Protein AF-0000000067865023 (afdb_homodimer)

Secondary structure (DSSP, 8-state):
--HHHHHTT--TT--HHHHHHHHHHHHHHHHHHHHHHHHHHHHHHHHHHHH-HHHHHHHHHHHHHHEEE-GGGS-HHHHHHHHHHHH-HHHHHHHHHHHH-/--HHHHHTT--TT--HHHHHHHHHHHHHHHHHHHHHHHHHHHHHHHHHHHH-HHHHHHHHHHHHHHEEE-GGGS-HHHHHHHHHHHH-HHHHHHHHHHHH-

Nearest PDB structures (foldseek):
  5f5p-assembly1_B  TM=2.820E-01  e=3.449E+00  Homo sapiens
  7ekm-assembly1_B  TM=2.778E-01  e=9.316E+00  Homo sapiens
  5f5p-assembly1_B  TM=2.822E-01  e=3.271E+00  Homo sapiens

Organism: NCBI:txid29363

Foldseek 3Di:
DPVVCLLVVVCPPPDPVVNVVSVVLLVQLLVVLLVVVVVLVVVVLVVCVVPPVVVNVVVVCCCPVVNDDHSVVDHSNVSVVVSCVRPNPVVSVVSSVVSVD/DPVVCLLVVVCPPPDPVVNVVSVVLLVVLLVVLLVVVVVLVVVVLVVCVVPPVVVNVVVVCCCVVVNDDHSVVDHSNVSVVVSCVRPNPVVSVVSSVVSVD

Sequence (202 aa):
MDIMKILNNDLEGMSEEEKQYVNVFSEKLKDKIIDDLVEVEENRIINLIKENKEGYKDLIYAIYSEGIRGYKSMNIQLLINIYIDKCGDEKLITTINDIILMDIMKILNNDLEGMSEEEKQYVNVFSEKLKDKIIDDLVEVEENRIINLIKENKEGYKDLIYAIYSEGIRGYKSMNIQLLINIYIDKCGDEKLITTINDIIL

Structure (mmCIF, N/CA/C/O backbone):
data_AF-0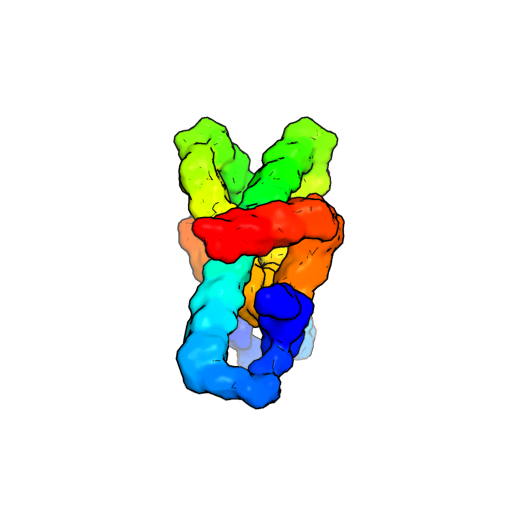000000067865023-model_v1
#
loop_
_entity.id
_entity.type
_entity.pdbx_description
1 polymer 'Uncharacterized protein'
#
loop_
_atom_site.group_PDB
_atom_site.id
_atom_site.type_symbol
_atom_site.label_atom_id
_atom_site.label_alt_id
_atom_site.label_comp_id
_atom_site.label_asym_id
_atom_site.label_entity_id
_atom_site.label_seq_id
_atom_site.pdbx_PDB_ins_code
_atom_site.Cartn_x
_atom_site.Cartn_y
_atom_site.Cartn_z
_atom_site.occupancy
_atom_site.B_iso_or_equiv
_atom_site.auth_seq_id
_atom_site.auth_comp_id
_atom_site.auth_asym_id
_atom_site.auth_atom_id
_atom_site.pdbx_PDB_model_num
ATOM 1 N N . MET A 1 1 ? -7.359 30.156 20.359 1 51.44 1 MET A N 1
ATOM 2 C CA . MET A 1 1 ? -8.281 29.109 19.922 1 51.44 1 MET A CA 1
ATOM 3 C C . MET A 1 1 ? -7.82 27.75 20.406 1 51.44 1 MET A C 1
ATOM 5 O O . MET A 1 1 ? -6.621 27.469 20.438 1 51.44 1 MET A O 1
ATOM 9 N N . ASP A 1 2 ? -8.578 27.047 21.188 1 59.81 2 ASP A N 1
ATOM 10 C CA . ASP A 1 2 ? -8.273 25.766 21.812 1 59.81 2 ASP A CA 1
ATOM 11 C C . ASP A 1 2 ? -8.102 24.656 20.781 1 59.81 2 ASP A C 1
ATOM 13 O O . ASP A 1 2 ? -9.078 24.203 20.188 1 59.81 2 ASP A O 1
ATOM 17 N N . ILE A 1 3 ? -6.93 24.484 20.359 1 63.75 3 ILE A N 1
ATOM 18 C CA . ILE A 1 3 ? -6.551 23.531 19.312 1 63.75 3 ILE A CA 1
ATOM 19 C C . ILE A 1 3 ? -7.227 22.188 19.578 1 63.75 3 ILE A C 1
ATOM 21 O O . ILE A 1 3 ? -7.645 21.5 18.641 1 63.75 3 ILE A O 1
ATOM 25 N N . MET A 1 4 ? -7.336 21.922 20.844 1 64.81 4 MET A N 1
ATOM 26 C CA . MET A 1 4 ? -7.953 20.656 21.203 1 64.81 4 MET A CA 1
ATOM 27 C C . MET A 1 4 ? -9.422 20.625 20.797 1 64.81 4 MET A C 1
ATOM 29 O O . MET A 1 4 ? -9.953 19.578 20.422 1 64.81 4 MET A O 1
ATOM 33 N N . LYS A 1 5 ? -10.008 21.75 20.969 1 67.56 5 LYS A N 1
ATOM 34 C CA . LYS A 1 5 ? -11.398 21.844 20.531 1 67.56 5 LYS A CA 1
ATOM 35 C C . LYS A 1 5 ? -11.523 21.578 19.031 1 67.56 5 LYS A C 1
ATOM 37 O O . LYS A 1 5 ? -12.469 20.938 18.594 1 67.56 5 LYS A O 1
ATOM 42 N N . ILE A 1 6 ? -10.531 22.094 18.359 1 65.44 6 ILE A N 1
ATOM 43 C CA . ILE A 1 6 ? -10.508 21.969 16.906 1 65.44 6 ILE A CA 1
ATOM 44 C C . ILE A 1 6 ? -10.281 20.516 16.531 1 65.44 6 ILE A C 1
ATOM 46 O O . ILE A 1 6 ? -11.008 19.953 15.703 1 65.44 6 ILE A O 1
ATOM 50 N N . LEU A 1 7 ? -9.461 19.984 17.25 1 69 7 LEU A N 1
ATOM 51 C CA . LEU A 1 7 ? -9.07 18.609 16.969 1 69 7 LEU A CA 1
ATOM 52 C C . LEU A 1 7 ? -10.211 17.641 17.297 1 69 7 LEU A C 1
ATOM 54 O O . LEU A 1 7 ? -10.367 16.609 16.641 1 69 7 LEU A O 1
ATOM 58 N N . ASN A 1 8 ? -10.984 18.109 18.266 1 70.25 8 ASN A N 1
ATOM 59 C CA . ASN A 1 8 ? -12.102 17.281 18.703 1 70.25 8 ASN A CA 1
ATOM 60 C C . ASN A 1 8 ? -13.375 17.609 17.938 1 70.25 8 ASN A C 1
ATOM 62 O O . ASN A 1 8 ? -14.438 17.047 18.219 1 70.25 8 ASN A O 1
ATOM 66 N N . ASN A 1 9 ? -13.195 18.406 17 1 68.31 9 ASN A N 1
ATOM 67 C CA . ASN A 1 9 ? -14.32 18.875 16.203 1 68.31 9 ASN A CA 1
ATOM 68 C C . ASN A 1 9 ? -15.461 19.375 17.094 1 68.31 9 ASN A C 1
ATOM 70 O O . ASN A 1 9 ? -16.641 19.125 16.797 1 68.31 9 ASN A O 1
ATOM 74 N N . ASP A 1 10 ? -15.203 19.828 18.266 1 74.56 10 ASP A N 1
ATOM 75 C CA . ASP A 1 10 ? -16.219 20.438 19.141 1 74.56 10 ASP A CA 1
ATOM 76 C C . ASP A 1 10 ? -16.578 21.828 18.656 1 74.56 10 ASP A C 1
ATOM 78 O O . ASP A 1 10 ? -15.945 22.812 19.047 1 74.56 10 ASP A O 1
ATOM 82 N N . LEU A 1 11 ? -17.703 21.953 17.828 1 75.5 11 LEU A N 1
ATOM 83 C CA . LEU A 1 11 ? -18.078 23.203 17.172 1 75.5 11 LEU A CA 1
ATOM 84 C C . LEU A 1 11 ? -19.234 23.875 17.891 1 75.5 11 LEU A C 1
ATOM 86 O O . LEU A 1 11 ? -19.719 24.922 17.453 1 75.5 11 LEU A O 1
ATOM 90 N N . GLU A 1 12 ? -19.562 23.25 18.984 1 77.62 12 GLU A N 1
ATOM 91 C CA . GLU A 1 12 ? -20.703 23.812 19.688 1 77.62 12 GLU A CA 1
ATOM 92 C C . GLU A 1 12 ? -20.453 25.266 20.094 1 77.62 12 GLU A C 1
ATOM 94 O O . GLU A 1 12 ? -19.406 25.594 20.641 1 7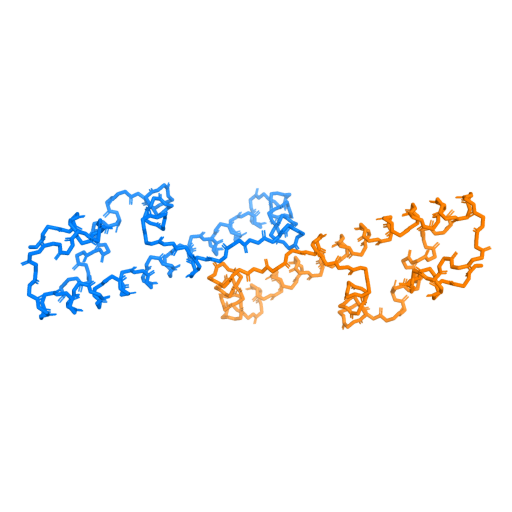7.62 12 GLU A O 1
ATOM 99 N N . GLY A 1 13 ? -21.438 26.125 19.719 1 80.81 13 GLY A N 1
ATOM 100 C CA . GLY A 1 13 ? -21.406 27.531 20.125 1 80.81 13 GLY A CA 1
ATOM 101 C C . GLY A 1 13 ? -20.578 28.391 19.188 1 80.81 13 GLY A C 1
ATOM 102 O O . GLY A 1 13 ? -20.5 29.609 19.359 1 80.81 13 GLY A O 1
ATOM 103 N N . MET A 1 14 ? -20.094 27.906 18.203 1 80 14 MET A N 1
ATOM 104 C CA . MET A 1 14 ? -19.25 28.672 17.281 1 80 14 MET A CA 1
ATOM 105 C C . MET A 1 14 ? -20.078 29.344 16.203 1 80 14 MET A C 1
ATOM 107 O O . MET A 1 14 ? -21.109 28.812 15.789 1 80 14 MET A O 1
ATOM 111 N N . SER A 1 15 ? -19.609 30.531 15.922 1 87.12 15 SER A N 1
ATOM 112 C CA . SER A 1 15 ? -20.25 31.219 14.812 1 87.12 15 SER A CA 1
ATOM 113 C C . SER A 1 15 ? -19.984 30.516 13.492 1 87.12 15 SER A C 1
ATOM 115 O O . SER A 1 15 ? -19.109 29.641 13.414 1 87.12 15 SER A O 1
ATOM 117 N N . GLU A 1 16 ? -20.797 30.844 12.422 1 85.44 16 GLU A N 1
ATOM 118 C CA . GLU A 1 16 ? -20.578 30.281 11.094 1 85.44 16 GLU A CA 1
ATOM 119 C C . GLU A 1 16 ? -19.172 30.578 10.594 1 85.44 16 GLU A C 1
ATOM 121 O O . GLU A 1 16 ? -18.531 29.734 9.961 1 85.44 16 GLU A O 1
ATOM 126 N N . GLU A 1 17 ? -18.75 31.766 10.875 1 85.69 17 GLU A N 1
ATOM 127 C CA . GLU A 1 17 ? -17.406 32.188 10.477 1 85.69 17 GLU A CA 1
ATOM 128 C C . GLU A 1 17 ? -16.344 31.344 11.188 1 85.69 17 GLU A C 1
ATOM 130 O O . GLU A 1 17 ? -15.367 30.922 10.562 1 85.69 17 GLU A O 1
ATOM 135 N N . GLU A 1 18 ? -16.484 31.047 12.438 1 81.31 18 GLU A N 1
ATOM 136 C CA .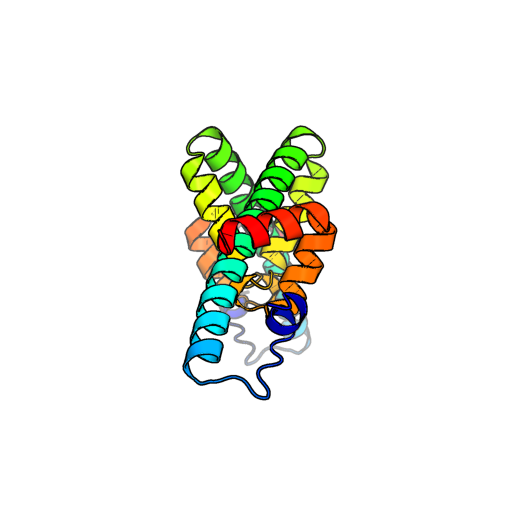 GLU A 1 18 ? -15.555 30.234 13.211 1 81.31 18 GLU A CA 1
ATOM 137 C C . GLU A 1 18 ? -15.539 28.797 12.711 1 81.31 18 GLU A C 1
ATOM 139 O O . GLU A 1 18 ? -14.469 28.188 12.594 1 81.31 18 GLU A O 1
ATOM 144 N N . LYS A 1 19 ? -16.688 28.312 12.375 1 82.81 19 LYS A N 1
ATOM 145 C CA . LYS A 1 19 ? -16.797 26.953 11.852 1 82.81 19 LYS A CA 1
ATOM 146 C C . LYS A 1 19 ? -16.047 26.797 10.531 1 82.81 19 LYS A C 1
ATOM 148 O O . LYS A 1 19 ? -15.383 25.781 10.305 1 82.81 19 LYS A O 1
ATOM 153 N N . GLN A 1 20 ? -16.156 27.734 9.703 1 84.69 20 GLN A N 1
ATOM 154 C CA . GLN A 1 20 ? -15.453 27.719 8.422 1 84.69 20 GLN A CA 1
ATOM 155 C C . GLN A 1 20 ? -13.938 27.734 8.633 1 84.69 20 GLN A C 1
ATOM 157 O O . GLN A 1 20 ? -13.203 27.031 7.938 1 84.69 20 GLN A O 1
ATOM 162 N N . TYR A 1 21 ? -13.531 28.547 9.578 1 83.44 21 TYR A N 1
ATOM 163 C CA . TYR A 1 21 ? -12.109 28.625 9.891 1 83.44 21 TYR A CA 1
ATOM 164 C C . TYR A 1 21 ? -11.602 27.266 10.398 1 83.44 21 TYR A C 1
ATOM 166 O O . TYR A 1 21 ? -10.531 26.812 9.977 1 83.44 21 TYR A O 1
ATOM 174 N N . VAL A 1 22 ? -12.312 26.641 11.227 1 80.5 22 VAL A N 1
ATOM 175 C CA . VAL A 1 22 ? -11.938 25.359 11.797 1 80.5 22 VAL A CA 1
ATOM 176 C C . VAL A 1 22 ? -11.867 24.297 10.688 1 80.5 22 VAL A C 1
ATOM 178 O O . VAL A 1 22 ? -10.953 23.469 10.672 1 80.5 22 VAL A O 1
ATOM 181 N N . ASN A 1 23 ? -12.789 24.375 9.773 1 82.94 23 ASN A N 1
ATOM 182 C CA . ASN A 1 23 ? -12.805 23.422 8.672 1 82.94 23 ASN A CA 1
ATOM 183 C C . ASN A 1 23 ? -11.578 23.578 7.781 1 82.94 23 ASN A C 1
ATOM 185 O O . ASN A 1 23 ? -10.953 22.594 7.402 1 82.94 23 ASN A O 1
ATOM 189 N N . VAL A 1 24 ? -11.273 24.766 7.488 1 85.31 24 VAL A N 1
ATOM 190 C CA . VAL A 1 24 ? -10.117 25.047 6.637 1 85.31 24 VAL A CA 1
ATOM 191 C C . VAL A 1 24 ? -8.836 24.609 7.344 1 85.31 24 VAL A C 1
ATOM 193 O O . VAL A 1 24 ? -7.961 23.984 6.738 1 85.31 24 VAL A O 1
ATOM 196 N N . PHE A 1 25 ? -8.805 25 8.57 1 85.44 25 PHE A N 1
ATOM 197 C CA . PHE A 1 25 ? -7.645 24.625 9.359 1 85.44 25 PHE A CA 1
ATOM 198 C C . PHE A 1 25 ? -7.504 23.109 9.414 1 85.44 25 PHE A C 1
ATOM 200 O O . PHE A 1 25 ? -6.406 22.578 9.227 1 85.44 25 PHE A O 1
ATOM 207 N N . SER A 1 26 ? -8.555 22.438 9.672 1 84.44 26 SER A N 1
ATOM 208 C CA . SER A 1 26 ? -8.547 20.969 9.789 1 84.44 26 SER A CA 1
ATOM 209 C C . SER A 1 26 ? -8.086 20.328 8.484 1 84.44 26 SER A C 1
ATOM 211 O O . SER A 1 26 ? -7.324 19.359 8.508 1 84.44 26 SER A O 1
ATOM 213 N N . GLU A 1 27 ? -8.57 20.828 7.418 1 88.62 27 GLU A N 1
ATOM 214 C CA . GLU A 1 27 ? -8.18 20.297 6.117 1 88.62 27 GLU A CA 1
ATOM 215 C C . GLU A 1 27 ? -6.691 20.5 5.859 1 88.62 27 GLU A C 1
ATOM 217 O O . GLU A 1 27 ? -6.012 19.594 5.383 1 88.62 27 GLU A O 1
ATOM 222 N N . LYS A 1 28 ? -6.188 21.641 6.199 1 92.12 28 LYS A N 1
ATOM 223 C CA . LYS A 1 28 ? -4.766 21.922 6.035 1 92.12 28 LYS A CA 1
ATOM 224 C C . LYS A 1 28 ? -3.918 21.031 6.941 1 92.12 28 LYS A C 1
ATOM 226 O O . LYS A 1 28 ? -2.863 20.547 6.531 1 92.12 28 LYS A O 1
ATOM 231 N N . LEU A 1 29 ? -4.359 20.953 8.117 1 92 29 LEU A N 1
ATOM 232 C CA . LEU A 1 29 ? -3.637 20.109 9.07 1 92 29 LEU A CA 1
ATOM 233 C C . LEU A 1 29 ? -3.602 18.656 8.602 1 92 29 LEU A C 1
ATOM 235 O O . LEU A 1 29 ? -2.551 18.016 8.641 1 92 29 LEU A O 1
ATOM 239 N N . LYS A 1 30 ? -4.738 18.203 8.188 1 93.19 30 LYS A N 1
ATOM 240 C CA . LYS A 1 30 ? -4.82 16.828 7.684 1 93.19 30 LYS A CA 1
ATOM 241 C C . LYS A 1 30 ? -3.844 16.609 6.535 1 93.19 30 LYS A C 1
ATOM 243 O O . LYS A 1 30 ? -3.096 15.633 6.527 1 93.19 30 LYS A O 1
ATOM 248 N N . ASP A 1 31 ? -3.807 17.5 5.617 1 95.44 31 ASP A N 1
ATOM 249 C CA . ASP A 1 31 ? -2.918 17.406 4.465 1 95.44 31 ASP A CA 1
ATOM 250 C C . ASP A 1 31 ? -1.455 17.375 4.902 1 95.44 31 ASP A C 1
ATOM 252 O O . ASP A 1 31 ? -0.664 16.578 4.395 1 95.44 31 ASP A O 1
ATOM 256 N N . LYS A 1 32 ? -1.155 18.219 5.789 1 96 32 LYS A N 1
ATOM 257 C CA . LYS A 1 32 ? 0.22 18.281 6.273 1 96 32 LYS A CA 1
ATOM 258 C C . LYS A 1 32 ? 0.605 17.016 7.02 1 96 32 LYS A C 1
ATOM 260 O O . LYS A 1 32 ? 1.733 16.531 6.891 1 96 32 LYS A O 1
ATOM 265 N N . ILE A 1 33 ? -0.261 16.578 7.828 1 95.69 33 ILE A N 1
ATOM 266 C CA . ILE A 1 33 ? -0.029 15.336 8.57 1 95.69 33 ILE A CA 1
ATOM 267 C C . ILE A 1 33 ? 0.211 14.195 7.59 1 95.69 33 ILE A C 1
ATOM 269 O O . ILE A 1 33 ? 1.155 13.414 7.754 1 95.69 33 ILE A O 1
ATOM 273 N N . ILE A 1 34 ? -0.602 14.078 6.613 1 97.75 34 ILE A N 1
ATOM 274 C CA . ILE A 1 34 ? -0.477 13.016 5.629 1 97.75 34 ILE A CA 1
ATOM 275 C C . ILE A 1 34 ? 0.87 13.117 4.918 1 97.75 34 ILE A C 1
ATOM 277 O O . ILE A 1 34 ? 1.581 12.125 4.766 1 97.75 34 ILE A O 1
ATOM 281 N N . ASP A 1 35 ? 1.229 14.32 4.516 1 97.62 35 ASP A N 1
ATOM 282 C CA . ASP A 1 35 ? 2.514 14.531 3.855 1 97.62 35 ASP A CA 1
ATOM 283 C C . ASP A 1 35 ? 3.668 14.055 4.734 1 97.62 35 ASP A C 1
ATOM 285 O O . ASP A 1 35 ? 4.566 13.352 4.266 1 97.62 35 ASP A O 1
ATOM 289 N N . ASP A 1 36 ? 3.619 14.438 5.941 1 97.44 36 ASP A N 1
ATOM 290 C CA . ASP A 1 36 ? 4.68 14.07 6.871 1 97.44 36 ASP A CA 1
ATOM 291 C C . ASP A 1 36 ? 4.715 12.562 7.102 1 97.44 36 ASP A C 1
ATOM 293 O O . ASP A 1 36 ? 5.789 11.961 7.156 1 97.44 36 ASP A O 1
ATOM 297 N N . LEU A 1 37 ? 3.527 12.023 7.285 1 98.19 37 LEU A N 1
ATOM 298 C CA . LEU A 1 37 ? 3.455 10.586 7.516 1 98.19 37 LEU A CA 1
ATOM 299 C C . LEU A 1 37 ? 3.98 9.812 6.309 1 98.19 37 LEU A C 1
ATOM 301 O O . LEU A 1 37 ? 4.676 8.805 6.465 1 98.19 37 LEU A O 1
ATOM 305 N N . VAL A 1 38 ? 3.664 10.234 5.125 1 98.44 38 VAL A N 1
ATOM 306 C CA . VAL A 1 38 ? 4.152 9.578 3.914 1 98.44 38 VAL A CA 1
ATOM 307 C C . VAL A 1 38 ? 5.676 9.672 3.855 1 98.44 38 VAL A C 1
ATOM 309 O O . VAL A 1 38 ? 6.348 8.719 3.473 1 98.44 38 VAL A O 1
ATOM 312 N N . GLU A 1 39 ? 6.176 10.797 4.25 1 97.75 39 GLU A N 1
ATOM 313 C CA . GLU A 1 39 ? 7.629 10.953 4.285 1 97.75 39 GLU A CA 1
ATOM 314 C C . GLU A 1 39 ? 8.266 9.961 5.25 1 97.75 39 GLU A C 1
ATOM 316 O O . GLU A 1 39 ? 9.344 9.422 4.973 1 97.75 39 GLU A O 1
ATOM 321 N N . VAL A 1 40 ? 7.637 9.766 6.367 1 97.75 40 VAL A N 1
ATOM 322 C CA . VAL A 1 40 ? 8.117 8.781 7.332 1 97.75 40 VAL A CA 1
ATOM 323 C C . VAL A 1 40 ? 8.172 7.402 6.676 1 97.75 40 VAL A C 1
ATOM 325 O O . VAL A 1 40 ? 9.156 6.676 6.828 1 97.75 40 VAL A O 1
ATOM 328 N N . GLU A 1 41 ? 7.102 7.043 5.98 1 98.06 41 GLU A N 1
ATOM 329 C CA . GLU A 1 41 ? 7.039 5.738 5.328 1 98.06 41 GLU A CA 1
ATOM 330 C C . GLU A 1 41 ? 8.078 5.625 4.219 1 98.06 41 GLU A C 1
ATOM 332 O O . GLU A 1 41 ? 8.695 4.566 4.039 1 98.06 41 GLU A O 1
ATOM 337 N N . GLU A 1 42 ? 8.25 6.707 3.43 1 98.06 42 GLU A N 1
ATOM 338 C CA . GLU A 1 42 ? 9.289 6.738 2.41 1 98.06 42 GLU A CA 1
ATOM 339 C C . GLU A 1 42 ? 10.656 6.414 3.01 1 98.06 42 GLU A C 1
ATOM 341 O O . GLU A 1 42 ? 11.383 5.57 2.484 1 98.06 42 GLU A O 1
ATOM 346 N N . ASN A 1 43 ? 10.984 7.055 4.078 1 97.62 43 ASN A N 1
ATOM 347 C CA . ASN A 1 43 ? 12.273 6.867 4.73 1 97.62 43 ASN A CA 1
ATOM 348 C C . ASN A 1 43 ? 12.398 5.469 5.332 1 97.62 43 ASN A C 1
ATOM 350 O O . ASN A 1 43 ? 13.477 4.871 5.309 1 97.62 43 ASN A O 1
ATOM 354 N N . ARG A 1 44 ? 11.289 5.012 5.891 1 97.81 44 ARG A N 1
ATOM 355 C CA . ARG A 1 44 ? 11.281 3.662 6.449 1 97.81 44 ARG A CA 1
ATOM 356 C C . ARG A 1 44 ? 11.656 2.629 5.391 1 97.81 44 ARG A C 1
ATOM 358 O O . ARG A 1 44 ? 12.469 1.74 5.641 1 97.81 44 ARG A O 1
ATOM 365 N N . ILE A 1 45 ? 11.133 2.754 4.215 1 98.38 45 ILE A N 1
ATOM 366 C CA . ILE A 1 45 ? 11.383 1.82 3.121 1 98.38 45 ILE A CA 1
ATOM 367 C C . ILE A 1 45 ? 12.852 1.888 2.711 1 98.38 45 ILE A C 1
ATOM 369 O O . ILE A 1 45 ? 13.516 0.856 2.592 1 98.38 45 ILE A O 1
ATOM 373 N N . ILE A 1 46 ? 13.367 3.072 2.574 1 98.06 46 ILE A N 1
ATOM 374 C CA . ILE A 1 46 ? 14.766 3.262 2.189 1 98.06 46 ILE A CA 1
ATOM 375 C C . ILE A 1 46 ? 15.68 2.645 3.244 1 98.06 46 ILE A C 1
ATOM 377 O O . ILE A 1 46 ? 16.641 1.941 2.91 1 98.06 46 ILE A O 1
ATOM 381 N N . ASN A 1 47 ? 15.352 2.898 4.473 1 97.88 47 ASN A N 1
ATOM 382 C CA . ASN A 1 47 ? 16.172 2.367 5.559 1 97.88 47 ASN A CA 1
ATOM 383 C C . ASN A 1 47 ? 16.125 0.841 5.594 1 97.88 47 ASN A C 1
ATOM 385 O O . ASN A 1 47 ? 17.156 0.199 5.859 1 97.88 47 ASN A O 1
ATOM 389 N N . LEU A 1 48 ? 14.984 0.269 5.355 1 97.56 48 LEU A N 1
ATOM 390 C CA . LEU A 1 48 ? 14.867 -1.185 5.332 1 97.56 48 LEU A CA 1
ATOM 391 C C . LEU A 1 48 ? 15.695 -1.78 4.203 1 97.56 48 LEU A C 1
ATOM 393 O O . LEU A 1 48 ? 16.391 -2.787 4.395 1 97.56 48 LEU A O 1
ATOM 397 N N . ILE A 1 49 ? 15.641 -1.155 3.035 1 97.56 49 ILE A N 1
ATOM 398 C CA . ILE A 1 49 ? 16.406 -1.634 1.893 1 97.56 49 ILE A CA 1
ATOM 399 C C . ILE A 1 49 ? 17.891 -1.656 2.242 1 97.56 49 ILE A C 1
ATOM 401 O O . ILE A 1 49 ? 18.609 -2.59 1.873 1 97.56 49 ILE A O 1
ATOM 405 N N . LYS A 1 50 ? 18.344 -0.676 2.986 1 96.69 50 LYS A N 1
ATOM 406 C CA . LYS A 1 50 ? 19.75 -0.514 3.318 1 96.69 50 LYS A CA 1
ATOM 407 C C . LYS A 1 50 ? 20.156 -1.449 4.453 1 96.69 50 LYS A C 1
ATOM 409 O O . LYS A 1 50 ? 21.25 -2.025 4.426 1 96.69 50 LYS A O 1
ATOM 414 N N . GLU A 1 51 ? 19.312 -1.68 5.41 1 97.38 51 GLU A N 1
ATOM 415 C CA . GLU A 1 51 ? 19.766 -2.248 6.68 1 97.38 51 GLU A CA 1
ATOM 416 C C . GLU A 1 51 ? 19.078 -3.586 6.957 1 97.38 51 GLU A C 1
ATOM 418 O O . GLU A 1 51 ? 19.547 -4.363 7.793 1 97.38 51 GLU A O 1
ATOM 423 N N . ASN A 1 52 ? 18.031 -3.859 6.375 1 96.94 52 ASN A N 1
ATOM 424 C CA . ASN A 1 52 ? 17.234 -5.051 6.633 1 96.94 52 ASN A CA 1
ATOM 425 C C . ASN A 1 52 ? 16.391 -5.438 5.414 1 96.94 52 ASN A C 1
ATOM 427 O O . ASN A 1 52 ? 15.164 -5.367 5.445 1 96.94 52 ASN A O 1
ATOM 431 N N . LYS A 1 53 ? 17 -6.031 4.477 1 95.5 53 LYS A N 1
ATOM 432 C CA . LYS A 1 53 ? 16.391 -6.371 3.197 1 95.5 53 LYS A CA 1
ATOM 433 C C . LYS A 1 53 ? 15.195 -7.301 3.389 1 95.5 53 LYS A C 1
ATOM 435 O O . LYS A 1 53 ? 14.203 -7.203 2.666 1 95.5 53 LYS A O 1
ATOM 440 N N . GLU A 1 54 ? 15.344 -8.203 4.293 1 97.12 54 GLU A N 1
ATOM 441 C CA . GLU A 1 54 ? 14.234 -9.102 4.578 1 97.12 54 GLU A CA 1
ATOM 442 C C . GLU A 1 54 ? 13.023 -8.336 5.105 1 97.12 54 GLU A C 1
ATOM 444 O O . GLU A 1 54 ? 11.891 -8.609 4.715 1 97.12 54 GLU A O 1
ATOM 449 N N . GLY A 1 55 ? 13.289 -7.398 5.969 1 97.94 55 GLY A N 1
ATOM 450 C CA . GLY A 1 55 ? 12.227 -6.539 6.465 1 97.94 55 GLY A CA 1
ATOM 451 C C . GLY A 1 55 ? 11.562 -5.727 5.371 1 97.94 55 GLY A C 1
ATOM 452 O O . GLY A 1 55 ? 10.344 -5.504 5.402 1 97.94 55 GLY A O 1
ATOM 453 N N . TYR A 1 56 ? 12.43 -5.328 4.438 1 98.5 56 TYR A N 1
ATOM 454 C CA . TYR A 1 56 ? 11.898 -4.629 3.271 1 98.5 56 TYR A CA 1
ATOM 455 C C . TYR A 1 56 ? 10.938 -5.52 2.494 1 98.5 56 TYR A C 1
ATOM 457 O O . TYR A 1 56 ? 9.812 -5.113 2.193 1 98.5 56 TYR A O 1
ATOM 465 N N . LYS A 1 57 ? 11.289 -6.688 2.234 1 98.12 57 LYS A N 1
ATOM 466 C CA . LYS A 1 57 ? 10.461 -7.617 1.477 1 98.12 57 LYS A CA 1
ATOM 467 C C . LYS A 1 57 ? 9.156 -7.906 2.209 1 98.12 57 LYS A C 1
ATOM 469 O O . LYS A 1 57 ? 8.086 -7.922 1.598 1 98.12 57 LYS A O 1
ATOM 474 N N . ASP A 1 58 ? 9.281 -8.133 3.502 1 98.25 58 ASP A N 1
ATOM 475 C CA . ASP A 1 58 ? 8.102 -8.391 4.316 1 98.25 58 ASP A CA 1
ATOM 476 C C . ASP A 1 58 ? 7.129 -7.215 4.266 1 98.25 58 ASP A C 1
ATOM 478 O O . ASP A 1 58 ? 5.914 -7.41 4.176 1 98.25 58 ASP A O 1
ATOM 482 N N . LEU A 1 59 ? 7.625 -6.039 4.367 1 98.5 59 LEU A N 1
ATOM 483 C CA . LEU A 1 59 ? 6.797 -4.84 4.344 1 98.5 59 LEU A CA 1
ATOM 484 C C . LEU A 1 59 ? 6.062 -4.707 3.014 1 98.5 59 LEU A C 1
ATOM 486 O O . LEU A 1 59 ? 4.848 -4.484 2.988 1 98.5 59 LEU A O 1
ATOM 490 N N . ILE A 1 60 ? 6.77 -4.887 1.902 1 98.62 60 ILE A N 1
ATOM 491 C CA . ILE A 1 60 ? 6.18 -4.734 0.578 1 98.62 60 ILE A CA 1
ATOM 492 C C . ILE A 1 60 ? 5.156 -5.84 0.339 1 98.62 60 ILE A C 1
ATOM 494 O O . ILE A 1 60 ? 4.094 -5.602 -0.244 1 98.62 60 ILE A O 1
ATOM 498 N N . TYR A 1 61 ? 5.488 -6.996 0.818 1 98.56 61 TYR A N 1
ATOM 499 C CA . TYR A 1 61 ? 4.516 -8.078 0.72 1 98.56 61 TYR A CA 1
ATOM 500 C C . TYR A 1 61 ? 3.221 -7.719 1.441 1 98.56 61 TYR A C 1
ATOM 502 O O . TYR A 1 61 ? 2.131 -7.863 0.884 1 98.56 61 TYR A O 1
ATOM 510 N N . ALA A 1 62 ? 3.359 -7.25 2.641 1 98.31 62 ALA A N 1
ATOM 511 C CA . ALA A 1 62 ? 2.174 -6.891 3.414 1 98.31 62 ALA A CA 1
ATOM 512 C C . ALA A 1 62 ? 1.366 -5.805 2.707 1 98.31 62 ALA A C 1
ATOM 514 O O . ALA A 1 62 ? 0.143 -5.906 2.592 1 98.31 62 ALA A O 1
ATOM 515 N N . ILE A 1 63 ? 2.023 -4.805 2.254 1 98.56 63 ILE A N 1
ATOM 516 C CA . ILE A 1 63 ? 1.382 -3.67 1.603 1 98.56 63 ILE A CA 1
ATOM 517 C C . ILE A 1 63 ? 0.582 -4.152 0.394 1 98.56 63 ILE A C 1
ATOM 519 O O . ILE A 1 63 ? -0.607 -3.85 0.269 1 98.56 63 ILE A O 1
ATOM 523 N N . TYR A 1 64 ? 1.139 -4.93 -0.45 1 98.56 64 TYR A N 1
ATOM 524 C CA . TYR A 1 64 ? 0.514 -5.242 -1.73 1 98.56 64 TYR A CA 1
ATOM 525 C C . TYR A 1 64 ? -0.377 -6.473 -1.616 1 98.56 64 TYR A C 1
ATOM 527 O O . TYR A 1 64 ? -1.366 -6.602 -2.342 1 98.56 64 TYR A O 1
ATOM 535 N N . SER A 1 65 ? -0.041 -7.395 -0.739 1 98.38 65 SER A N 1
ATOM 536 C CA . SER A 1 65 ? -0.882 -8.578 -0.603 1 98.38 65 SER A CA 1
ATOM 537 C C . SER A 1 65 ? -2.148 -8.266 0.189 1 98.38 65 SER A C 1
ATOM 539 O O . SER A 1 65 ? -3.25 -8.633 -0.225 1 98.38 65 SER A O 1
ATOM 541 N N . GLU A 1 66 ? -2.061 -7.578 1.3 1 97.62 66 GLU A N 1
ATOM 542 C CA . GLU A 1 66 ? -3.188 -7.293 2.184 1 97.62 66 GLU A CA 1
ATOM 543 C C . GLU A 1 66 ? -3.844 -5.965 1.829 1 97.62 66 GLU A C 1
ATOM 545 O O . GLU A 1 66 ? -5.039 -5.77 2.076 1 97.62 66 GLU A O 1
ATOM 550 N N . GLY A 1 67 ? -3.117 -5.129 1.286 1 97.88 67 GLY A N 1
ATOM 551 C CA . GLY A 1 67 ? -3.592 -3.77 1.073 1 97.88 67 GLY A CA 1
ATOM 552 C C . GLY A 1 67 ? -3.381 -2.867 2.275 1 97.88 67 GLY A C 1
ATOM 553 O O . GLY A 1 67 ? -2.945 -3.326 3.334 1 97.88 67 GLY A O 1
ATOM 554 N N . ILE A 1 68 ? -3.562 -1.648 2.107 1 97.25 68 ILE A N 1
ATOM 555 C CA . ILE A 1 68 ? -3.508 -0.69 3.205 1 97.25 68 ILE A CA 1
ATOM 556 C C . ILE A 1 68 ? -4.629 0.334 3.051 1 97.25 68 ILE A C 1
ATOM 558 O O . ILE A 1 68 ? -5.023 0.668 1.932 1 97.25 68 ILE A O 1
ATOM 562 N N . ARG A 1 69 ? -5.102 0.647 4.184 1 97.19 69 ARG A N 1
ATOM 563 C CA . ARG A 1 69 ? -6.035 1.771 4.219 1 97.19 69 ARG A CA 1
ATOM 564 C C . ARG A 1 69 ? -5.297 3.098 4.066 1 97.19 69 ARG A C 1
ATOM 566 O O . ARG A 1 69 ? -4.379 3.396 4.832 1 97.19 69 ARG A O 1
ATOM 573 N N . GLY A 1 70 ? -5.672 3.91 3.066 1 98.38 70 GLY A N 1
ATOM 574 C CA . GLY A 1 70 ? -5.027 5.188 2.816 1 98.38 70 GLY A CA 1
ATOM 575 C C . GLY A 1 70 ? -5.273 6.207 3.916 1 98.38 70 GLY A C 1
ATOM 576 O O . GLY A 1 70 ? -6.363 6.262 4.484 1 98.38 70 GLY A O 1
ATOM 577 N N . TYR A 1 71 ? -4.383 7.043 4.102 1 98.19 71 TYR A N 1
ATOM 578 C CA . TYR A 1 71 ? -4.484 8.07 5.133 1 98.19 71 TYR A CA 1
ATOM 579 C C . TYR A 1 71 ? -5.641 9.016 4.844 1 98.19 71 TYR A C 1
ATOM 581 O O . TYR A 1 71 ? -6.281 9.523 5.77 1 98.19 71 TYR A O 1
ATOM 589 N N . LYS A 1 72 ? -5.973 9.219 3.627 1 97.56 72 LYS A N 1
ATOM 590 C CA . LYS A 1 72 ? -7.02 10.156 3.238 1 97.56 72 LYS A CA 1
ATOM 591 C C . LYS A 1 72 ? -8.391 9.672 3.697 1 97.56 72 LYS A C 1
ATOM 593 O O . LYS A 1 72 ? -9.312 10.469 3.859 1 97.56 72 LYS A O 1
ATOM 598 N N . SER A 1 73 ? -8.531 8.359 3.863 1 96.94 73 SER A N 1
ATOM 599 C CA . SER A 1 73 ? -9.812 7.797 4.281 1 96.94 73 SER A CA 1
ATOM 600 C C . SER A 1 73 ? -9.961 7.832 5.797 1 96.94 73 SER A C 1
ATOM 602 O O . SER A 1 73 ? -11.023 7.516 6.328 1 96.94 73 SER A O 1
ATOM 604 N N . MET A 1 74 ? -9 8.234 6.547 1 93.81 74 MET A N 1
ATOM 605 C CA . MET A 1 74 ? -9 8.227 8.008 1 93.81 74 MET A CA 1
ATOM 606 C C . MET A 1 74 ? -9.445 9.578 8.562 1 93.81 74 MET A C 1
ATOM 608 O O . MET A 1 74 ? -9.203 10.617 7.941 1 93.81 74 MET A O 1
ATOM 612 N N . ASN A 1 75 ? -10.086 9.516 9.609 1 89.75 75 ASN A N 1
ATOM 613 C CA . ASN A 1 75 ? -10.438 10.781 10.234 1 89.75 75 ASN A CA 1
ATOM 614 C C . ASN A 1 75 ? -9.227 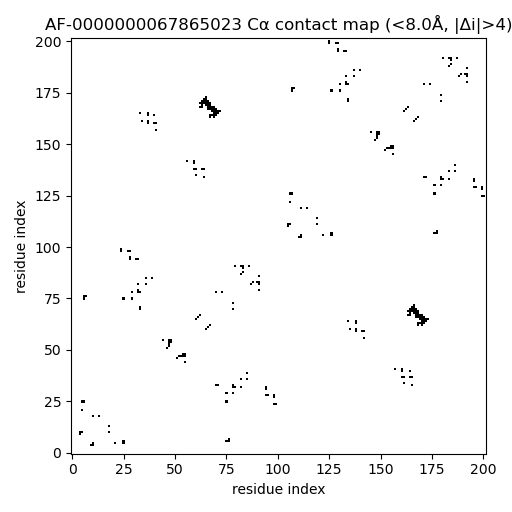11.43 10.914 1 89.75 75 ASN A C 1
ATOM 616 O O . ASN A 1 75 ? -8.227 10.758 11.172 1 89.75 75 ASN A O 1
ATOM 620 N N . ILE A 1 76 ? -9.344 12.641 11.203 1 88.19 76 ILE A N 1
ATOM 621 C CA . ILE A 1 76 ? -8.211 13.445 11.648 1 88.19 76 ILE A CA 1
ATOM 622 C C . ILE A 1 76 ? -7.727 12.945 13.008 1 88.19 76 ILE A C 1
ATOM 624 O O . ILE A 1 76 ? -6.527 12.977 13.297 1 88.19 76 ILE A O 1
ATOM 628 N N . GLN A 1 77 ? -8.602 12.523 13.883 1 86.62 77 GLN A N 1
ATOM 629 C CA . GLN A 1 77 ? -8.195 12.031 15.195 1 86.62 77 GLN A CA 1
ATOM 630 C C . GLN A 1 77 ? -7.277 10.82 15.078 1 86.62 77 GLN A C 1
ATOM 632 O O . GLN A 1 77 ? -6.262 10.727 15.766 1 86.62 77 GLN A O 1
ATOM 637 N N . LEU A 1 78 ? -7.719 9.938 14.289 1 92.56 78 LEU A N 1
ATOM 638 C CA . LEU A 1 78 ? -6.898 8.758 14.039 1 92.56 78 LEU A CA 1
ATOM 639 C C . LEU A 1 78 ? -5.547 9.148 13.453 1 92.56 78 LEU A C 1
ATOM 641 O O . LEU A 1 78 ? -4.508 8.641 13.875 1 92.56 78 LEU A O 1
ATOM 645 N N . LEU A 1 79 ? -5.508 10.062 12.516 1 94.75 79 LEU A N 1
ATOM 646 C CA . LEU A 1 79 ? -4.277 10.531 11.891 1 94.75 79 LEU A CA 1
ATOM 647 C C . LEU A 1 79 ? -3.357 11.18 12.922 1 94.75 79 LEU A C 1
ATOM 649 O O . LEU A 1 79 ? -2.145 10.953 12.906 1 94.75 79 LEU A O 1
ATOM 653 N N . ILE A 1 80 ? -3.891 11.898 13.758 1 91.5 80 ILE A N 1
ATOM 654 C CA . ILE A 1 80 ? -3.125 12.562 14.805 1 91.5 80 ILE A CA 1
ATOM 655 C C . ILE A 1 80 ? -2.471 11.523 15.703 1 91.5 80 ILE A C 1
ATOM 657 O O . ILE A 1 80 ? -1.29 11.633 16.047 1 91.5 80 ILE A O 1
ATOM 661 N N . ASN A 1 81 ? -3.256 10.547 16.078 1 93.5 81 ASN A N 1
ATOM 662 C CA . ASN A 1 81 ? -2.705 9.484 16.922 1 93.5 81 ASN A CA 1
ATOM 663 C C . ASN A 1 81 ? -1.531 8.789 16.234 1 93.5 81 ASN A C 1
ATOM 665 O O . ASN A 1 81 ? -0.498 8.547 16.859 1 93.5 81 ASN A O 1
ATOM 669 N N . ILE A 1 82 ? -1.692 8.453 15.008 1 96.5 82 ILE A N 1
ATOM 670 C CA . ILE A 1 82 ? -0.623 7.828 14.242 1 96.5 82 ILE A CA 1
ATOM 671 C C . ILE A 1 82 ? 0.578 8.766 14.164 1 96.5 82 ILE A C 1
ATOM 673 O O . ILE A 1 82 ? 1.723 8.336 14.32 1 96.5 82 ILE A O 1
ATOM 677 N N . TYR A 1 83 ? 0.28 9.969 13.898 1 96 83 TYR A N 1
ATOM 678 C CA . TYR A 1 83 ? 1.309 10.992 13.766 1 96 83 TYR A CA 1
ATOM 679 C C . TYR A 1 83 ? 2.121 11.125 15.047 1 96 83 TYR A C 1
ATOM 681 O O . TYR A 1 83 ? 3.352 11.188 15.008 1 96 83 TYR A O 1
ATOM 689 N N . ILE A 1 84 ? 1.468 11.148 16.125 1 95.56 84 ILE A N 1
ATOM 690 C CA . ILE A 1 84 ? 2.135 11.25 17.422 1 95.56 84 ILE A CA 1
ATOM 691 C C . ILE A 1 84 ? 2.988 10.008 17.656 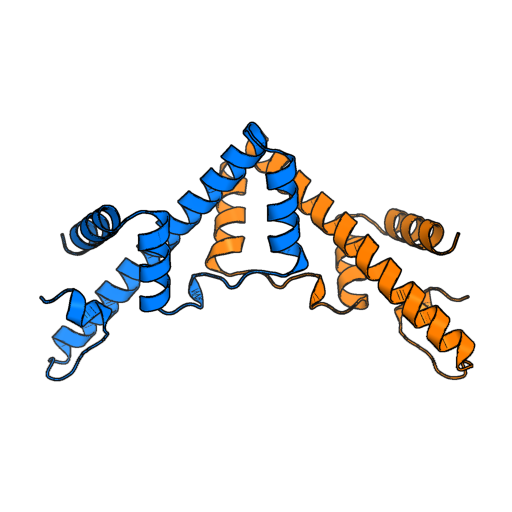1 95.56 84 ILE A C 1
ATOM 693 O O . ILE A 1 84 ? 4.137 10.109 18.094 1 95.56 84 ILE A O 1
ATOM 697 N N . ASP A 1 85 ? 2.465 8.914 17.422 1 96.44 85 ASP A N 1
ATOM 698 C CA . ASP A 1 85 ? 3.182 7.652 17.609 1 96.44 85 ASP A CA 1
ATOM 699 C C . ASP A 1 85 ? 4.461 7.621 16.766 1 96.44 85 ASP A C 1
ATOM 701 O O . ASP A 1 85 ? 5.496 7.133 17.234 1 96.44 85 ASP A O 1
ATOM 705 N N . LYS A 1 86 ? 4.402 8.164 15.57 1 96.69 86 LYS A N 1
ATOM 706 C CA . LYS A 1 86 ? 5.504 8.023 14.625 1 96.69 86 LYS A CA 1
ATOM 707 C C . LYS A 1 86 ? 6.457 9.211 14.711 1 96.69 86 LYS A C 1
ATOM 709 O O . LYS A 1 86 ? 7.66 9.062 14.492 1 96.69 86 LYS A O 1
ATOM 714 N N . CYS A 1 87 ? 5.883 10.352 14.922 1 95.75 87 CYS A N 1
ATOM 715 C CA . CYS A 1 87 ? 6.684 11.562 14.797 1 95.75 87 CYS A CA 1
ATOM 716 C C . CYS A 1 87 ? 6.895 12.219 16.156 1 95.75 87 CYS A C 1
ATOM 718 O O . CYS A 1 87 ? 7.797 13.039 16.328 1 95.75 87 CYS A O 1
ATOM 720 N N . GLY A 1 88 ? 6.016 11.953 17.078 1 93.31 88 GLY A N 1
ATOM 721 C CA . GLY A 1 88 ? 6.098 12.57 18.406 1 93.31 88 GLY A CA 1
ATOM 722 C C . GLY A 1 88 ? 5.164 13.758 18.562 1 93.31 88 GLY A C 1
ATOM 723 O O . GLY A 1 88 ? 4.762 14.375 17.578 1 93.31 88 GLY A O 1
ATOM 724 N N . ASP A 1 89 ? 4.836 14.109 19.859 1 91.31 89 ASP A N 1
ATOM 725 C CA . ASP A 1 89 ? 3.904 15.188 20.156 1 91.31 89 ASP A CA 1
ATOM 726 C C . ASP A 1 89 ? 4.5 16.547 19.812 1 91.31 89 ASP A C 1
ATOM 728 O O . ASP A 1 89 ? 3.787 17.453 19.375 1 91.31 89 ASP A O 1
ATOM 732 N N . GLU A 1 90 ? 5.758 16.703 20.016 1 91.88 90 GLU A N 1
ATOM 733 C CA . GLU A 1 90 ? 6.418 17.984 19.75 1 91.88 90 GLU A CA 1
ATOM 734 C C . GLU A 1 90 ? 6.297 18.359 18.266 1 91.88 90 GLU A C 1
ATOM 736 O O . GLU A 1 90 ? 6.035 19.531 17.938 1 91.88 90 GLU A O 1
ATOM 741 N N . LYS A 1 91 ? 6.469 17.438 17.422 1 94.31 91 LYS A N 1
ATOM 742 C CA . LYS A 1 91 ? 6.352 17.703 15.984 1 94.31 91 LYS A CA 1
ATOM 743 C C . LYS A 1 91 ? 4.93 18.109 15.617 1 94.31 91 LYS A C 1
ATOM 745 O O . LYS A 1 91 ? 4.727 18.953 14.75 1 94.31 91 LYS A O 1
ATOM 750 N N . LEU A 1 92 ? 4.016 17.438 16.25 1 92.12 92 LEU A N 1
ATOM 751 C CA . LEU A 1 92 ? 2.625 17.812 16 1 92.12 92 LEU A CA 1
ATOM 752 C C . LEU A 1 92 ? 2.381 19.266 16.359 1 92.12 92 LEU A C 1
ATOM 754 O O . LEU A 1 92 ? 1.766 20.016 15.594 1 92.12 92 LEU A O 1
ATOM 758 N N . ILE A 1 93 ? 2.852 19.688 17.453 1 88.94 93 ILE A N 1
ATOM 759 C CA . ILE A 1 93 ? 2.678 21.047 17.922 1 88.94 93 ILE A CA 1
ATOM 760 C C . ILE A 1 93 ? 3.322 22.016 16.938 1 88.94 93 ILE A C 1
ATOM 762 O O . ILE A 1 93 ? 2.721 23.031 16.578 1 88.94 93 ILE A O 1
ATOM 766 N N . THR A 1 94 ? 4.52 21.688 16.578 1 91.69 94 THR A N 1
ATOM 767 C CA . THR A 1 94 ? 5.223 22.516 15.609 1 91.69 94 THR A CA 1
ATOM 768 C C . THR A 1 94 ? 4.43 22.625 14.312 1 91.69 94 THR A C 1
ATOM 770 O O . THR A 1 94 ? 4.309 23.703 13.734 1 91.69 94 THR A O 1
ATOM 773 N N . THR A 1 95 ? 3.873 21.5 13.859 1 91.38 95 THR A N 1
ATOM 774 C CA . THR A 1 95 ? 3.092 21.453 12.625 1 91.38 95 THR A CA 1
ATOM 775 C C . THR A 1 95 ? 1.847 22.328 12.742 1 91.38 95 THR A C 1
ATOM 777 O O . THR A 1 95 ? 1.534 23.094 11.836 1 91.38 95 THR A O 1
ATOM 780 N N . ILE A 1 96 ? 1.219 22.234 13.836 1 88.38 96 ILE A N 1
ATOM 781 C CA . ILE A 1 96 ? 0.024 23.047 14.086 1 88.38 96 ILE A CA 1
ATOM 782 C C . ILE A 1 96 ? 0.383 24.531 14.086 1 88.38 96 ILE A C 1
ATOM 784 O O . ILE A 1 96 ? -0.311 25.328 13.469 1 88.38 96 ILE A O 1
ATOM 788 N N . ASN A 1 97 ? 1.459 24.844 14.742 1 87.38 97 ASN A N 1
ATOM 789 C CA . ASN A 1 97 ? 1.917 26.234 14.805 1 87.38 97 ASN A CA 1
ATOM 790 C C . ASN A 1 97 ? 2.252 26.781 13.422 1 87.38 97 ASN A C 1
ATOM 792 O O . ASN A 1 97 ? 1.975 27.938 13.117 1 87.38 97 ASN A O 1
ATOM 796 N N . ASP A 1 98 ? 2.801 25.922 12.609 1 86.38 98 ASP A N 1
ATOM 797 C CA . ASP A 1 98 ? 3.182 26.328 11.258 1 86.38 98 ASP A CA 1
ATOM 798 C C . ASP A 1 98 ? 1.952 26.641 10.406 1 86.38 98 ASP A C 1
ATOM 800 O O . ASP A 1 98 ? 2.016 27.469 9.5 1 86.38 98 ASP A O 1
ATOM 804 N N . ILE A 1 99 ? 0.869 26.016 10.766 1 85.56 99 ILE A N 1
ATOM 805 C CA . ILE A 1 99 ? -0.348 26.219 9.977 1 85.56 99 ILE A CA 1
ATOM 806 C C . ILE A 1 99 ? -1.082 27.453 10.461 1 85.56 99 ILE A C 1
ATOM 808 O O . ILE A 1 99 ? -1.681 28.188 9.664 1 85.56 99 ILE A O 1
ATOM 812 N N . ILE A 1 100 ? -1.094 27.625 11.734 1 79.12 100 ILE A N 1
ATOM 813 C CA . ILE A 1 100 ? -1.779 28.781 12.312 1 79.12 100 ILE A CA 1
ATOM 814 C C . ILE A 1 100 ? -1.058 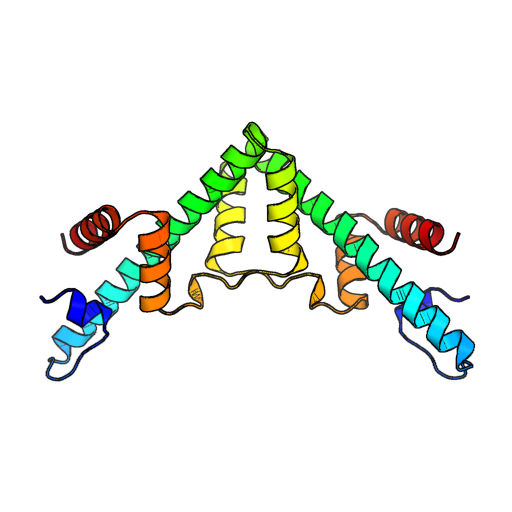30.062 11.914 1 79.12 100 ILE A C 1
ATOM 816 O O . ILE A 1 100 ? -1.698 31.078 11.617 1 79.12 100 ILE A O 1
ATOM 820 N N . LEU A 1 101 ? 0.256 30 11.859 1 69.38 101 LEU A N 1
ATOM 821 C CA . LEU A 1 101 ? 1.029 31.203 11.57 1 69.38 101 LEU A CA 1
ATOM 822 C C . LEU A 1 101 ? 1.021 31.516 10.078 1 69.38 101 LEU A C 1
ATOM 824 O O . LEU A 1 101 ? 0.994 32.688 9.688 1 69.38 101 LEU A O 1
ATOM 828 N N . MET B 1 1 ? -6.543 -31.156 -18.688 1 50.81 1 MET B N 1
ATOM 829 C CA . MET B 1 1 ? -7.527 -30.297 -18.031 1 50.81 1 MET B CA 1
ATOM 830 C C . MET B 1 1 ? -7.465 -28.875 -18.562 1 50.81 1 MET B C 1
ATOM 832 O O . MET B 1 1 ? -6.383 -28.359 -18.844 1 50.81 1 MET B O 1
ATOM 836 N N . ASP B 1 2 ? -8.516 -28.344 -19.109 1 59.34 2 ASP B N 1
ATOM 837 C CA . ASP B 1 2 ? -8.625 -27.047 -19.75 1 59.34 2 ASP B CA 1
ATOM 838 C C . ASP B 1 2 ? -8.398 -25.906 -18.75 1 59.34 2 ASP B C 1
ATOM 840 O O . ASP B 1 2 ? -9.258 -25.641 -17.906 1 59.34 2 ASP B O 1
ATOM 844 N N . ILE B 1 3 ? -7.203 -25.516 -18.609 1 63.34 3 ILE B N 1
ATOM 845 C CA . ILE B 1 3 ? -6.762 -24.5 -17.672 1 63.34 3 ILE B CA 1
ATOM 846 C C . ILE B 1 3 ? -7.723 -23.328 -17.688 1 63.34 3 ILE B C 1
ATOM 848 O O . ILE B 1 3 ? -8.008 -22.719 -16.656 1 63.34 3 ILE B O 1
ATOM 852 N N . MET B 1 4 ? -8.219 -23.094 -18.859 1 64.5 4 MET B N 1
ATOM 853 C CA . MET B 1 4 ? -9.133 -21.969 -19 1 64.5 4 MET B CA 1
ATOM 854 C C . MET B 1 4 ? -10.438 -22.234 -18.25 1 64.5 4 MET B C 1
ATOM 856 O O . MET B 1 4 ? -11.039 -21.297 -17.703 1 64.5 4 MET B O 1
ATOM 860 N N . LYS B 1 5 ? -10.812 -23.453 -18.312 1 67.25 5 LYS B N 1
ATOM 861 C CA . LYS B 1 5 ? -12 -23.812 -17.547 1 67.25 5 LYS B CA 1
ATOM 862 C C . LYS B 1 5 ? -11.789 -23.562 -16.047 1 67.25 5 LYS B C 1
ATOM 864 O O . LYS B 1 5 ? -12.703 -23.125 -15.352 1 67.25 5 LYS B O 1
ATOM 869 N N . ILE B 1 6 ? -10.578 -23.891 -15.68 1 65.06 6 ILE B N 1
ATOM 870 C CA . ILE B 1 6 ? -10.211 -23.734 -14.273 1 65.06 6 ILE B CA 1
ATOM 871 C C . ILE B 1 6 ? -10.172 -22.25 -13.914 1 65.06 6 ILE B C 1
ATOM 873 O O . ILE B 1 6 ? -10.75 -21.828 -12.906 1 65.06 6 ILE B O 1
ATOM 877 N N . LEU B 1 7 ? -9.68 -21.578 -14.805 1 69 7 LEU B N 1
ATOM 878 C CA . LEU B 1 7 ? -9.508 -20.156 -14.57 1 69 7 LEU B CA 1
ATOM 879 C C . LEU B 1 7 ? -10.844 -19.422 -14.578 1 69 7 LEU B C 1
ATOM 881 O O . LEU B 1 7 ? -11.031 -18.438 -13.867 1 69 7 LEU B O 1
ATOM 885 N N . ASN B 1 8 ? -11.742 -20.047 -15.336 1 69.94 8 ASN B N 1
ATOM 886 C CA . ASN B 1 8 ? -13.07 -19.453 -15.453 1 69.94 8 ASN B CA 1
ATOM 887 C C . ASN B 1 8 ? -14.023 -20.016 -14.398 1 69.94 8 ASN B C 1
ATOM 889 O O . ASN B 1 8 ? -15.203 -19.672 -14.375 1 69.94 8 ASN B O 1
ATOM 893 N N . ASN B 1 9 ? -13.477 -20.75 -13.578 1 68.06 9 ASN B N 1
ATOM 894 C CA . ASN B 1 9 ? -14.242 -21.406 -12.531 1 68.06 9 ASN B CA 1
ATOM 895 C C . ASN B 1 9 ? -15.461 -22.141 -13.094 1 68.06 9 ASN B C 1
ATOM 897 O O . ASN B 1 9 ? -16.547 -22.094 -12.5 1 68.06 9 ASN B O 1
ATOM 901 N N . ASP B 1 10 ? -15.43 -22.562 -14.305 1 74.5 10 ASP B N 1
ATOM 902 C CA . ASP B 1 10 ? -16.5 -23.375 -14.883 1 74.5 10 ASP B CA 1
ATOM 903 C C . ASP B 1 10 ? -16.453 -24.812 -14.367 1 74.5 10 ASP B C 1
ATOM 905 O O . ASP B 1 10 ? -15.766 -25.656 -14.93 1 74.5 10 ASP B O 1
ATOM 909 N N . LEU B 1 11 ? -17.266 -25.109 -13.273 1 75.62 11 LEU B N 1
ATOM 910 C CA . LEU B 1 11 ? -17.219 -26.391 -12.578 1 75.62 11 LEU B CA 1
ATOM 911 C C . LEU B 1 11 ? -18.375 -27.281 -13 1 75.62 11 LEU B C 1
ATOM 913 O O . LEU B 1 11 ? -18.531 -28.391 -12.477 1 75.62 11 LEU B O 1
ATOM 917 N N . GLU B 1 12 ? -19.078 -26.766 -13.953 1 77.56 12 GLU B N 1
ATOM 918 C CA . GLU B 1 12 ? -20.234 -27.531 -14.359 1 77.56 12 GLU B CA 1
ATOM 919 C C . GLU B 1 12 ? -19.828 -28.922 -14.859 1 77.56 12 GLU B C 1
ATOM 921 O O . GLU B 1 12 ? -18.922 -29.047 -15.664 1 77.56 12 GLU B O 1
ATOM 926 N N . GLY B 1 13 ? -20.5 -29.938 -14.273 1 80.69 13 GLY B N 1
ATOM 927 C CA . GLY B 1 13 ? -20.312 -31.312 -14.711 1 80.69 13 GLY B CA 1
ATOM 928 C C . GLY B 1 13 ? -19.141 -32 -14.047 1 80.69 13 GLY B C 1
ATOM 929 O O . GLY B 1 13 ? -18.875 -33.188 -14.281 1 80.69 13 GLY B O 1
ATOM 930 N N . MET B 1 14 ? -18.516 -31.422 -13.203 1 79.94 14 MET B N 1
ATOM 931 C CA . MET B 1 14 ? -17.328 -32 -12.562 1 79.94 14 MET B CA 1
ATOM 932 C C . MET B 1 14 ? -17.719 -32.781 -11.312 1 79.94 14 MET B C 1
ATOM 934 O O . MET B 1 14 ? -18.688 -32.438 -10.633 1 79.94 14 MET B O 1
ATOM 938 N N . SER B 1 15 ? -16.984 -33.875 -11.203 1 87.31 15 SER B N 1
ATOM 939 C CA . SER B 1 15 ? -17.172 -34.625 -9.984 1 87.31 15 SER B CA 1
ATOM 940 C C . SER B 1 15 ? -16.719 -33.844 -8.758 1 87.31 15 SER B C 1
ATOM 942 O O . SER B 1 15 ? -16.047 -32.812 -8.883 1 87.31 15 SER B O 1
ATOM 944 N N . GLU B 1 16 ? -17.156 -34.312 -7.512 1 85.38 16 GLU B N 1
ATOM 945 C CA . GLU B 1 16 ? -16.703 -33.688 -6.277 1 85.38 16 GLU B CA 1
ATOM 946 C C . GLU B 1 16 ? -15.188 -33.688 -6.16 1 85.38 16 GLU B C 1
ATOM 948 O O . GLU B 1 16 ? -14.578 -32.719 -5.684 1 85.38 16 GLU B O 1
ATOM 953 N N . GLU B 1 17 ? -14.633 -34.781 -6.574 1 85.5 17 GLU B N 1
ATOM 954 C CA . GLU B 1 17 ? -13.18 -34.938 -6.539 1 85.5 17 GLU B CA 1
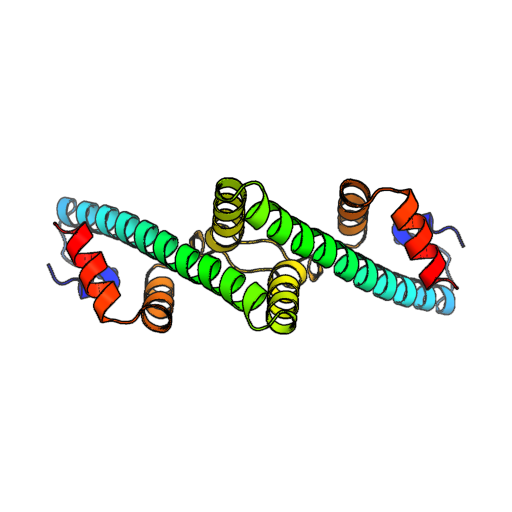ATOM 955 C C . GLU B 1 17 ? -12.508 -33.938 -7.477 1 85.5 17 GLU B C 1
ATOM 957 O O . GLU B 1 17 ? -11.516 -33.312 -7.109 1 85.5 17 GLU B O 1
ATOM 962 N N . GLU B 1 18 ? -13.016 -33.688 -8.656 1 81.31 18 GLU B N 1
ATOM 963 C CA . GLU B 1 18 ? -12.492 -32.719 -9.617 1 81.31 18 GLU B CA 1
ATOM 964 C C . GLU B 1 18 ? -12.617 -31.297 -9.102 1 81.31 18 GLU B C 1
ATOM 966 O O . GLU B 1 18 ? -11.688 -30.5 -9.25 1 81.31 18 GLU B O 1
ATOM 971 N N . LYS B 1 19 ? -13.695 -31.031 -8.469 1 82.88 19 LYS B N 1
ATOM 972 C CA . LYS B 1 19 ? -13.93 -29.703 -7.902 1 82.88 19 LYS B CA 1
ATOM 973 C C . LYS B 1 19 ? -12.906 -29.391 -6.812 1 82.88 19 LYS B C 1
ATOM 975 O O . LYS B 1 19 ? -12.398 -28.266 -6.738 1 82.88 19 LYS B O 1
ATOM 980 N N . GLN B 1 20 ? -12.633 -30.312 -6.012 1 84.75 20 GLN B N 1
ATOM 981 C CA . GLN B 1 20 ? -11.641 -30.141 -4.957 1 84.75 20 GLN B CA 1
ATOM 982 C C . GLN B 1 20 ? -10.258 -29.875 -5.547 1 84.75 20 GLN B C 1
ATOM 984 O O . GLN B 1 20 ? -9.516 -29.031 -5.043 1 84.75 20 GLN B O 1
ATOM 989 N N . TYR B 1 21 ? -9.969 -30.641 -6.566 1 83.31 21 TYR B N 1
ATOM 990 C CA . TYR B 1 21 ? -8.688 -30.438 -7.238 1 83.31 21 TYR B CA 1
ATOM 991 C C . TYR B 1 21 ? -8.586 -29.031 -7.816 1 83.31 21 TYR B C 1
ATOM 993 O O . TYR B 1 21 ? -7.555 -28.375 -7.672 1 83.31 21 TYR B O 1
ATOM 1001 N N . VAL B 1 22 ? -9.594 -28.578 -8.43 1 80.56 22 VAL B N 1
ATOM 1002 C CA . VAL B 1 22 ? -9.625 -27.266 -9.039 1 80.56 22 VAL B CA 1
ATOM 1003 C C . VAL B 1 22 ? -9.469 -26.188 -7.965 1 80.56 22 VAL B C 1
ATOM 1005 O O . VAL B 1 22 ? -8.758 -25.203 -8.156 1 80.56 22 VAL B O 1
ATOM 1008 N N . ASN B 1 23 ? -10.109 -26.391 -6.844 1 83 23 ASN B N 1
ATOM 1009 C CA . ASN B 1 23 ? -10.023 -25.438 -5.75 1 83 23 ASN B CA 1
ATOM 1010 C C . ASN B 1 23 ? -8.602 -25.344 -5.203 1 83 23 ASN B C 1
ATOM 1012 O O . ASN B 1 23 ? -8.102 -24.234 -4.973 1 83 23 ASN B O 1
ATOM 1016 N N . VAL B 1 24 ? -8.023 -26.453 -5.035 1 85.06 24 VAL B N 1
ATOM 1017 C CA . VAL B 1 24 ? -6.66 -26.484 -4.512 1 85.06 24 VAL B CA 1
ATOM 1018 C C . VAL B 1 24 ? -5.703 -25.844 -5.512 1 85.06 24 VAL B C 1
ATOM 1020 O O . VAL B 1 24 ? -4.832 -25.062 -5.133 1 85.06 24 VAL B O 1
ATOM 1023 N N . PHE B 1 25 ? -5.902 -26.25 -6.715 1 85.31 25 PHE B N 1
ATOM 1024 C CA . PHE B 1 25 ? -5.074 -25.672 -7.77 1 85.31 25 PHE B CA 1
ATOM 1025 C C . PHE B 1 25 ? -5.238 -24.156 -7.82 1 85.31 25 PHE B C 1
ATOM 1027 O O . PHE B 1 25 ? -4.25 -23.438 -7.902 1 85.31 25 PHE B O 1
ATOM 1034 N N . SER B 1 26 ? -6.43 -23.688 -7.773 1 84.38 26 SER B N 1
ATOM 1035 C CA . SER B 1 26 ? -6.719 -22.266 -7.852 1 84.38 26 SER B CA 1
ATOM 1036 C C . SER B 1 26 ? -6.078 -21.5 -6.691 1 84.38 26 SER B C 1
ATOM 1038 O O . SER B 1 26 ? -5.535 -20.406 -6.883 1 84.38 26 SER B O 1
ATOM 1040 N N . GLU B 1 27 ? -6.164 -22.078 -5.555 1 88.62 27 GLU B N 1
ATOM 1041 C CA . GLU B 1 27 ? -5.566 -21.438 -4.383 1 88.62 27 GLU B CA 1
ATOM 1042 C C . GLU B 1 27 ? -4.051 -21.359 -4.516 1 88.62 27 GLU B C 1
ATOM 1044 O O . GLU B 1 27 ? -3.451 -20.328 -4.199 1 88.62 27 GLU B O 1
ATOM 1049 N N . LYS B 1 28 ? -3.445 -22.391 -5 1 92.06 28 LYS B N 1
ATOM 1050 C CA . LYS B 1 28 ? -2.002 -22.391 -5.211 1 92.06 28 LYS B CA 1
ATOM 1051 C C . LYS B 1 28 ? -1.593 -21.391 -6.277 1 92.06 28 LYS B C 1
ATOM 1053 O O . LYS B 1 28 ?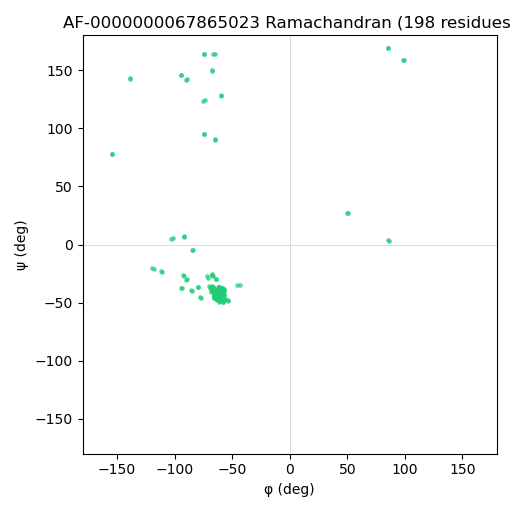 -0.581 -20.703 -6.133 1 92.06 28 LYS B O 1
ATOM 1058 N N . LEU B 1 29 ? -2.314 -21.406 -7.301 1 92 29 LEU B N 1
ATOM 1059 C CA . LEU B 1 29 ? -2.029 -20.484 -8.383 1 92 29 LEU B CA 1
ATOM 1060 C C . LEU B 1 29 ? -2.146 -19.031 -7.898 1 92 29 LEU B C 1
ATOM 1062 O O . LEU B 1 29 ? -1.285 -18.203 -8.195 1 92 29 LEU B O 1
ATOM 1066 N N . LYS B 1 30 ? -3.217 -18.797 -7.199 1 93.31 30 LYS B N 1
ATOM 1067 C CA . LYS B 1 30 ? -3.424 -17.453 -6.652 1 93.31 30 LYS B CA 1
ATOM 1068 C C . LYS B 1 30 ? -2.242 -17.031 -5.785 1 93.31 30 LYS B C 1
ATOM 1070 O O . LYS B 1 30 ? -1.716 -15.93 -5.945 1 93.31 30 LYS B O 1
ATOM 1075 N N . ASP B 1 31 ? -1.814 -17.875 -4.938 1 95.44 31 ASP B N 1
ATOM 1076 C CA . ASP B 1 31 ? -0.698 -17.578 -4.047 1 95.44 31 ASP B CA 1
ATOM 1077 C C . ASP B 1 31 ? 0.575 -17.281 -4.84 1 95.44 31 ASP B C 1
ATOM 1079 O O . ASP B 1 31 ? 1.306 -16.344 -4.531 1 95.44 31 ASP B O 1
ATOM 1083 N N . LYS B 1 32 ? 0.791 -18.078 -5.801 1 95.94 32 LYS B N 1
ATOM 1084 C CA . LYS B 1 32 ? 1.984 -17.891 -6.621 1 95.94 32 LYS B CA 1
ATOM 1085 C C . LYS B 1 32 ? 1.921 -16.594 -7.406 1 95.94 32 LYS B C 1
ATOM 1087 O O . LYS B 1 32 ? 2.932 -15.898 -7.562 1 95.94 32 LYS B O 1
ATOM 1092 N N . ILE B 1 33 ? 0.812 -16.344 -7.961 1 95.62 33 ILE B N 1
ATOM 1093 C CA . ILE B 1 33 ? 0.609 -15.109 -8.703 1 95.62 33 ILE B CA 1
ATOM 1094 C C . ILE B 1 33 ? 0.872 -13.914 -7.785 1 95.62 33 ILE B C 1
ATOM 1096 O O . ILE B 1 33 ? 1.577 -12.977 -8.172 1 95.62 33 ILE B O 1
ATOM 1100 N N . ILE B 1 34 ? 0.329 -13.938 -6.621 1 97.75 34 ILE B N 1
ATOM 1101 C CA . ILE B 1 34 ? 0.5 -12.844 -5.672 1 97.75 34 ILE B CA 1
ATOM 1102 C C . ILE B 1 34 ? 1.979 -12.68 -5.332 1 97.75 34 ILE B C 1
ATOM 1104 O O . ILE B 1 34 ? 2.508 -11.562 -5.34 1 97.75 34 ILE B O 1
ATOM 1108 N N . ASP B 1 35 ? 2.652 -13.773 -5.066 1 97.56 35 ASP B N 1
ATOM 1109 C CA . ASP B 1 35 ? 4.078 -13.727 -4.762 1 97.56 35 ASP B CA 1
ATOM 1110 C C . ASP B 1 35 ? 4.859 -13.062 -5.895 1 97.56 35 ASP B C 1
ATOM 1112 O O . ASP B 1 35 ? 5.703 -12.195 -5.648 1 97.56 35 ASP B O 1
ATOM 1116 N N . ASP B 1 36 ? 4.574 -13.477 -7.062 1 97.31 36 ASP B N 1
ATOM 1117 C CA . ASP B 1 36 ? 5.27 -12.938 -8.227 1 97.31 36 ASP B CA 1
ATOM 1118 C C . ASP B 1 36 ? 4.965 -11.453 -8.414 1 97.31 36 ASP B C 1
ATOM 1120 O O . ASP B 1 36 ? 5.855 -10.664 -8.719 1 97.31 36 ASP B O 1
ATOM 1124 N N . LEU B 1 37 ? 3.688 -11.148 -8.273 1 98.19 37 LEU B N 1
ATOM 1125 C CA . LEU B 1 37 ? 3.293 -9.758 -8.438 1 98.19 37 LEU B CA 1
ATOM 1126 C C . LEU B 1 37 ? 3.957 -8.875 -7.387 1 98.19 37 LEU B C 1
ATOM 1128 O O . LEU B 1 37 ? 4.387 -7.758 -7.688 1 98.19 37 LEU B O 1
ATOM 1132 N N . VAL B 1 38 ? 4.047 -9.32 -6.172 1 98.44 38 VAL B N 1
ATOM 1133 C CA . VAL B 1 38 ? 4.699 -8.555 -5.109 1 98.44 38 VAL B CA 1
ATOM 1134 C C . VAL B 1 38 ? 6.18 -8.367 -5.445 1 98.44 38 VAL B C 1
ATOM 1136 O O . VAL B 1 38 ? 6.734 -7.289 -5.223 1 98.44 38 VAL B O 1
ATOM 1139 N N . GLU B 1 39 ? 6.762 -9.383 -5.98 1 97.69 39 GLU B N 1
ATOM 1140 C CA . GLU B 1 39 ? 8.156 -9.266 -6.387 1 97.69 39 GLU B CA 1
ATOM 1141 C C . GLU B 1 39 ? 8.336 -8.195 -7.461 1 97.69 39 GLU B C 1
ATOM 1143 O O . GLU B 1 39 ? 9.32 -7.461 -7.457 1 97.69 39 GLU B O 1
ATOM 1148 N N . VAL B 1 40 ? 7.418 -8.156 -8.375 1 97.69 40 VAL B N 1
ATOM 1149 C CA . VAL B 1 40 ? 7.445 -7.125 -9.406 1 97.69 40 VAL B CA 1
ATOM 1150 C C . VAL B 1 40 ? 7.406 -5.742 -8.758 1 97.69 40 VAL B C 1
ATOM 1152 O O . VAL B 1 40 ? 8.164 -4.848 -9.141 1 97.69 40 VAL B O 1
ATOM 1155 N N . GLU B 1 41 ? 6.508 -5.57 -7.805 1 98.06 41 GLU B N 1
ATOM 1156 C CA . GLU B 1 41 ? 6.371 -4.285 -7.125 1 98.06 41 GLU B CA 1
ATOM 1157 C C . GLU B 1 41 ? 7.621 -3.951 -6.316 1 98.06 41 GLU B C 1
ATOM 1159 O O . GLU B 1 41 ? 8.047 -2.797 -6.27 1 98.06 41 GLU B O 1
ATOM 1164 N N . GLU B 1 42 ? 8.172 -4.969 -5.621 1 98 42 GLU B N 1
ATOM 1165 C CA . GLU B 1 42 ? 9.43 -4.781 -4.902 1 98 42 GLU B CA 1
ATOM 1166 C C . GLU B 1 42 ? 10.516 -4.223 -5.82 1 98 42 GLU B C 1
ATOM 1168 O O . GLU B 1 42 ? 11.18 -3.246 -5.477 1 98 42 GLU B O 1
ATOM 1173 N N . ASN B 1 43 ? 10.656 -4.812 -6.953 1 97.56 43 ASN B N 1
ATOM 1174 C CA . ASN B 1 43 ? 11.688 -4.398 -7.906 1 97.56 43 ASN B CA 1
ATOM 1175 C C . ASN B 1 43 ? 11.391 -3.02 -8.484 1 97.56 43 ASN B C 1
ATOM 1177 O O . ASN B 1 43 ? 12.305 -2.234 -8.727 1 97.56 43 ASN B O 1
ATOM 1181 N N . ARG B 1 44 ? 10.109 -2.795 -8.734 1 97.81 44 ARG B N 1
ATOM 1182 C CA . ARG B 1 44 ? 9.719 -1.486 -9.242 1 97.81 44 ARG B CA 1
ATOM 1183 C C . ARG B 1 44 ? 10.148 -0.374 -8.289 1 97.81 44 ARG B C 1
ATOM 1185 O O . ARG B 1 44 ? 10.688 0.644 -8.727 1 97.81 44 ARG B O 1
ATOM 1192 N N . ILE B 1 45 ? 9.969 -0.561 -7.027 1 98.38 45 ILE B N 1
ATOM 1193 C CA . ILE B 1 45 ? 10.312 0.433 -6.016 1 98.38 45 ILE B CA 1
ATOM 1194 C C . ILE B 1 45 ? 11.82 0.652 -5.996 1 98.38 45 ILE B C 1
ATOM 1196 O O . ILE B 1 45 ? 12.289 1.792 -6.027 1 98.38 45 ILE B O 1
ATOM 1200 N N . ILE B 1 46 ? 12.57 -0.417 -6.012 1 98 46 ILE B N 1
ATOM 1201 C CA . ILE B 1 46 ? 14.023 -0.336 -6 1 98 46 ILE B CA 1
ATOM 1202 C C . ILE B 1 46 ? 14.508 0.409 -7.242 1 98 46 ILE B C 1
ATOM 1204 O O . ILE B 1 46 ? 15.375 1.284 -7.148 1 98 46 ILE B O 1
ATOM 1208 N N . ASN B 1 47 ? 13.93 0.068 -8.352 1 97.81 47 ASN B N 1
ATOM 1209 C CA . ASN B 1 47 ? 14.328 0.71 -9.602 1 97.81 47 ASN B CA 1
ATOM 1210 C C . ASN B 1 47 ? 14 2.199 -9.594 1 97.81 47 ASN B C 1
ATOM 1212 O O . ASN B 1 47 ? 14.781 3.014 -10.102 1 97.81 47 ASN B O 1
ATOM 1216 N N . LEU B 1 48 ? 12.859 2.557 -9.055 1 97.56 48 LEU B N 1
ATOM 1217 C CA . LEU B 1 48 ? 12.484 3.963 -8.969 1 97.56 48 LEU B CA 1
ATOM 1218 C C . LEU B 1 48 ? 13.453 4.734 -8.078 1 97.56 48 LEU B C 1
ATOM 1220 O O . LEU B 1 48 ? 13.859 5.848 -8.422 1 97.56 48 LEU B O 1
ATOM 1224 N N . ILE B 1 49 ? 13.82 4.145 -6.957 1 97.56 49 ILE B N 1
ATOM 1225 C CA . ILE B 1 49 ? 14.75 4.793 -6.039 1 97.56 49 ILE B CA 1
ATOM 1226 C C . ILE B 1 49 ? 16.062 5.082 -6.758 1 97.56 49 ILE B C 1
ATOM 1228 O O . ILE B 1 49 ? 16.656 6.141 -6.562 1 97.56 49 ILE B O 1
ATOM 1232 N N . LYS B 1 50 ? 16.469 4.18 -7.605 1 96.69 50 LYS B N 1
ATOM 1233 C CA . LYS B 1 50 ? 17.766 4.273 -8.289 1 96.69 50 LYS B CA 1
ATOM 1234 C C . LYS B 1 50 ? 17.688 5.238 -9.469 1 96.69 50 LYS B C 1
ATOM 1236 O O . LYS B 1 50 ? 18.609 6.008 -9.711 1 96.69 50 LYS B O 1
ATOM 1241 N N . GLU B 1 51 ? 16.594 5.281 -10.188 1 97.31 51 GLU B N 1
ATOM 1242 C CA . GLU B 1 51 ? 16.578 5.887 -11.516 1 97.31 51 GLU B CA 1
ATOM 1243 C C . GLU B 1 51 ? 15.625 7.078 -11.57 1 97.31 51 GLU B C 1
ATOM 1245 O O . GLU B 1 51 ? 15.719 7.91 -12.469 1 97.31 51 GLU B O 1
ATOM 1250 N N . ASN B 1 52 ? 14.719 7.164 -10.727 1 96.75 52 ASN B N 1
ATOM 1251 C CA . ASN B 1 52 ? 13.68 8.188 -10.734 1 96.75 52 ASN B CA 1
ATOM 1252 C C . ASN B 1 52 ? 13.125 8.43 -9.328 1 96.75 52 ASN B C 1
ATOM 1254 O O . ASN B 1 52 ? 11.961 8.133 -9.055 1 96.75 52 ASN B O 1
ATOM 1258 N N . LYS B 1 53 ? 13.844 9.141 -8.555 1 95.38 53 LYS B N 1
ATOM 1259 C CA . LYS B 1 53 ? 13.523 9.391 -7.156 1 95.38 53 LYS B CA 1
ATOM 1260 C C . LYS B 1 53 ? 12.164 10.078 -7.016 1 95.38 53 LYS B C 1
ATOM 1262 O O . LYS B 1 53 ? 11.422 9.805 -6.07 1 95.38 53 LYS B O 1
ATOM 1267 N N . GLU B 1 54 ? 11.906 10.977 -7.91 1 97.06 54 GLU B N 1
ATOM 1268 C CA . GLU B 1 54 ? 10.609 11.656 -7.875 1 97.06 54 GLU B CA 1
ATOM 1269 C C . GLU B 1 54 ? 9.469 10.664 -8.102 1 97.06 54 GLU B C 1
ATOM 1271 O O . GLU B 1 54 ? 8.438 10.734 -7.426 1 97.06 54 GLU B O 1
ATOM 1276 N N . GLY B 1 55 ? 9.68 9.773 -9.039 1 97.94 55 GLY B N 1
ATOM 1277 C CA . GLY B 1 55 ? 8.695 8.719 -9.266 1 97.94 55 GLY B CA 1
ATOM 1278 C C . GLY B 1 55 ? 8.5 7.82 -8.062 1 97.94 55 GLY B C 1
ATOM 1279 O O . GLY B 1 55 ? 7.383 7.379 -7.789 1 97.94 55 GLY B O 1
ATOM 1280 N N . TYR B 1 56 ? 9.641 7.602 -7.395 1 98.5 56 TYR B N 1
ATOM 1281 C CA . TYR B 1 56 ? 9.562 6.844 -6.148 1 98.5 56 TYR B CA 1
ATOM 1282 C C . TYR B 1 56 ? 8.68 7.559 -5.129 1 98.5 56 TYR B C 1
ATOM 1284 O O . TYR B 1 56 ? 7.77 6.953 -4.559 1 98.5 56 TYR B O 1
ATOM 1292 N N . LYS B 1 57 ? 8.867 8.781 -4.93 1 98.19 57 LYS B N 1
ATOM 1293 C CA . LYS B 1 57 ? 8.102 9.562 -3.961 1 98.19 57 LYS B CA 1
ATOM 1294 C C . LYS B 1 57 ? 6.621 9.586 -4.328 1 98.19 57 LYS B C 1
ATOM 1296 O O . LYS B 1 57 ? 5.758 9.422 -3.461 1 98.19 57 LYS B O 1
ATOM 1301 N N . ASP B 1 58 ? 6.367 9.812 -5.609 1 98.25 58 ASP B N 1
ATOM 1302 C CA . ASP B 1 58 ? 4.988 9.828 -6.086 1 98.25 58 ASP B CA 1
ATOM 1303 C C . ASP B 1 58 ? 4.293 8.492 -5.82 1 98.25 58 ASP B C 1
ATOM 1305 O O . ASP B 1 58 ? 3.131 8.461 -5.418 1 98.25 58 ASP B O 1
ATOM 1309 N N . LEU B 1 59 ? 4.973 7.434 -6.074 1 98.5 59 LEU B N 1
ATOM 1310 C CA . LEU B 1 59 ? 4.41 6.102 -5.871 1 98.5 59 LEU B CA 1
ATOM 1311 C C . LEU B 1 59 ? 4.078 5.867 -4.402 1 98.5 59 LEU B C 1
ATOM 1313 O O . LEU B 1 59 ? 2.977 5.422 -4.074 1 98.5 59 LEU B O 1
ATOM 1317 N N . ILE B 1 60 ? 5.004 6.195 -3.496 1 98.62 60 ILE B N 1
ATOM 1318 C CA . ILE B 1 60 ? 4.809 5.961 -2.068 1 98.62 60 ILE B CA 1
ATOM 1319 C C . ILE B 1 60 ? 3.695 6.867 -1.547 1 98.62 60 ILE B C 1
ATOM 1321 O O . ILE B 1 60 ? 2.883 6.445 -0.719 1 98.62 60 ILE B O 1
ATOM 1325 N N . TYR B 1 61 ? 3.676 8.055 -2.064 1 98.62 61 TYR B N 1
ATOM 1326 C CA . TYR B 1 61 ? 2.58 8.938 -1.689 1 98.62 61 TYR B CA 1
ATOM 1327 C C . TYR B 1 61 ? 1.234 8.328 -2.066 1 98.62 61 TYR B C 1
ATOM 1329 O O . TYR B 1 61 ? 0.315 8.281 -1.246 1 98.62 61 TYR B O 1
ATOM 1337 N N . ALA B 1 62 ? 1.15 7.863 -3.273 1 98.38 62 ALA B N 1
ATOM 1338 C CA . ALA B 1 62 ? -0.107 7.273 -3.729 1 98.38 62 ALA B CA 1
ATOM 1339 C C . ALA B 1 62 ? -0.493 6.074 -2.869 1 98.38 62 ALA B C 1
ATOM 1341 O O . ALA B 1 62 ? -1.643 5.953 -2.441 1 98.38 62 ALA B O 1
ATOM 1342 N N . ILE B 1 63 ? 0.424 5.23 -2.631 1 98.56 63 ILE B N 1
ATOM 1343 C CA . ILE B 1 63 ? 0.192 4.008 -1.869 1 98.56 63 ILE B CA 1
ATOM 1344 C C . ILE B 1 63 ? -0.343 4.355 -0.482 1 98.56 63 ILE B C 1
ATOM 1346 O O . ILE B 1 63 ? -1.389 3.852 -0.067 1 98.56 63 ILE B O 1
ATOM 1350 N N . TYR B 1 64 ? 0.272 5.238 0.22 1 98.62 64 TYR B N 1
ATOM 1351 C CA . TYR B 1 64 ? -0.047 5.457 1.626 1 98.62 64 TYR B CA 1
ATOM 1352 C C . TYR B 1 64 ? -1.15 6.496 1.778 1 98.62 64 TYR B C 1
ATOM 1354 O O . TYR B 1 64 ? -1.918 6.461 2.744 1 98.62 64 TYR B O 1
ATOM 1362 N N . SER B 1 65 ? -1.244 7.434 0.858 1 98.38 65 SER B N 1
ATOM 1363 C CA . SER B 1 65 ? -2.297 8.438 0.976 1 98.38 65 SER B CA 1
ATOM 1364 C C . SER B 1 65 ? -3.645 7.883 0.527 1 98.38 65 SER B C 1
ATOM 1366 O O . SER B 1 65 ? -4.652 8.055 1.215 1 98.38 65 SER B O 1
ATOM 1368 N N . GLU B 1 66 ? -3.715 7.195 -0.583 1 97.62 66 GLU B N 1
ATOM 1369 C CA . GLU B 1 66 ? -4.957 6.688 -1.154 1 97.62 66 GLU B CA 1
ATOM 1370 C C . GLU B 1 66 ? -5.242 5.266 -0.68 1 97.62 66 GLU B C 1
ATOM 1372 O O . GLU B 1 66 ? -6.398 4.844 -0.619 1 97.62 66 GLU B O 1
ATOM 1377 N N . GLY B 1 67 ? -4.262 4.59 -0.357 1 97.88 67 GLY B N 1
ATOM 1378 C CA . GLY B 1 67 ? -4.402 3.172 -0.07 1 97.88 67 GLY B CA 1
ATOM 1379 C C . GLY B 1 67 ? -4.34 2.303 -1.311 1 97.88 67 GLY B C 1
ATOM 1380 O O . GLY B 1 67 ? -4.277 2.812 -2.432 1 97.88 67 GLY B O 1
ATOM 1381 N N . ILE B 1 68 ? -4.246 1.069 -1.146 1 97.25 68 ILE B N 1
ATOM 1382 C CA . ILE B 1 68 ? -4.305 0.114 -2.248 1 97.25 68 ILE B CA 1
ATOM 1383 C C . ILE B 1 68 ? -5.133 -1.101 -1.834 1 97.25 68 ILE B C 1
ATOM 1385 O O . ILE B 1 68 ? -5.152 -1.475 -0.659 1 97.25 68 ILE B O 1
ATOM 1389 N N . ARG B 1 69 ? -5.832 -1.522 -2.807 1 97.25 69 ARG B N 1
ATOM 1390 C CA . ARG B 1 69 ? -6.52 -2.797 -2.625 1 97.25 69 ARG B CA 1
ATOM 1391 C C . ARG B 1 69 ? -5.539 -3.963 -2.688 1 97.25 69 ARG B C 1
ATOM 1393 O O . ARG B 1 69 ? -4.801 -4.109 -3.664 1 97.25 69 ARG B O 1
ATOM 1400 N N . GLY B 1 70 ? -5.496 -4.809 -1.655 1 98.38 70 GLY B N 1
ATOM 1401 C CA . GLY B 1 70 ? -4.586 -5.941 -1.598 1 98.38 70 GLY B CA 1
ATOM 1402 C C . GLY B 1 70 ? -4.898 -7.012 -2.623 1 98.38 70 GLY B C 1
ATOM 1403 O O . GLY B 1 70 ? -6.066 -7.293 -2.898 1 98.38 70 GLY B O 1
ATOM 1404 N N . TYR B 1 71 ? -3.93 -7.664 -3.047 1 98.19 71 TYR B N 1
ATOM 1405 C CA . TYR B 1 71 ? -4.094 -8.719 -4.043 1 98.19 71 TYR B CA 1
ATOM 1406 C C . TYR B 1 71 ? -4.93 -9.867 -3.492 1 98.19 71 TYR B C 1
ATOM 1408 O O . TYR B 1 71 ? -5.676 -10.508 -4.234 1 98.19 71 TYR B O 1
ATOM 1416 N N . LYS B 1 72 ? -4.895 -10.102 -2.232 1 97.56 72 LYS B N 1
ATOM 1417 C CA . LYS B 1 72 ? -5.609 -11.219 -1.613 1 97.56 72 LYS B CA 1
ATOM 1418 C C . LYS B 1 72 ? -7.117 -11.008 -1.689 1 97.56 72 LYS B C 1
ATOM 1420 O O . LYS B 1 72 ? -7.883 -11.977 -1.632 1 97.56 72 LYS B O 1
ATOM 1425 N N . SER B 1 73 ? -7.539 -9.75 -1.766 1 96.94 73 SER B N 1
ATOM 1426 C CA . SER B 1 73 ? -8.961 -9.453 -1.823 1 96.94 73 SER B CA 1
ATOM 1427 C C . SER B 1 73 ? -9.492 -9.555 -3.25 1 96.94 73 SER B C 1
ATOM 1429 O O . SER B 1 73 ? -10.703 -9.461 -3.479 1 96.94 73 SER B O 1
ATOM 1431 N N . MET B 1 74 ? -8.703 -9.781 -4.246 1 93.81 74 MET B N 1
ATOM 1432 C CA . MET B 1 74 ? -9.078 -9.812 -5.656 1 93.81 74 MET B CA 1
ATOM 1433 C C . MET B 1 74 ? -9.383 -11.234 -6.109 1 93.81 74 MET B C 1
ATOM 1435 O O . MET B 1 74 ? -8.797 -12.195 -5.605 1 93.81 74 MET B O 1
ATOM 1439 N N . ASN B 1 75 ? -10.281 -11.312 -6.953 1 89.62 75 ASN B N 1
ATOM 1440 C CA . ASN B 1 75 ? -10.539 -12.641 -7.504 1 89.62 75 ASN B CA 1
ATOM 1441 C C . ASN B 1 75 ? -9.445 -13.055 -8.492 1 89.62 75 ASN B C 1
ATOM 1443 O O . ASN B 1 75 ? -8.688 -12.211 -8.977 1 89.62 75 ASN B O 1
ATOM 1447 N N . ILE B 1 76 ? -9.406 -14.273 -8.781 1 88.31 76 ILE B N 1
ATOM 1448 C CA . ILE B 1 76 ? -8.289 -14.852 -9.523 1 88.31 76 ILE B CA 1
ATOM 1449 C C . ILE B 1 76 ? -8.281 -14.305 -10.953 1 88.31 76 ILE B C 1
ATOM 1451 O O . ILE B 1 76 ? -7.215 -14.109 -11.539 1 88.31 76 ILE B O 1
ATOM 1455 N N . GLN B 1 77 ? -9.406 -14.07 -11.539 1 86.75 77 GLN B N 1
ATOM 1456 C CA . GLN B 1 77 ? -9.453 -13.539 -12.898 1 86.75 77 GLN B CA 1
ATOM 1457 C C . GLN B 1 77 ? -8.781 -12.172 -12.984 1 86.75 77 GLN B C 1
ATOM 1459 O O . GLN B 1 77 ? -8.023 -11.898 -13.914 1 86.75 77 GLN B O 1
ATOM 1464 N N . LEU B 1 78 ? -9.18 -11.359 -12.086 1 92.62 78 LEU B N 1
ATOM 1465 C CA . LEU B 1 78 ? -8.562 -10.039 -12.023 1 92.62 78 LEU B CA 1
ATOM 1466 C C . LEU B 1 78 ? -7.055 -10.156 -11.812 1 92.62 78 LEU B C 1
ATOM 1468 O O . LEU B 1 78 ? -6.273 -9.461 -12.477 1 92.62 78 LEU B O 1
ATOM 1472 N N . LEU B 1 79 ? -6.598 -11.031 -10.953 1 94.75 79 LEU B N 1
ATOM 1473 C CA . LEU B 1 79 ? -5.184 -11.25 -10.68 1 94.75 79 LEU B CA 1
ATOM 1474 C C . LEU B 1 79 ? -4.453 -11.727 -11.93 1 94.75 79 LEU B C 1
ATOM 1476 O O . LEU B 1 79 ? -3.344 -11.273 -12.219 1 94.75 79 LEU B O 1
ATOM 1480 N N . ILE B 1 80 ? -5.043 -12.555 -12.609 1 91.5 80 ILE B N 1
ATOM 1481 C CA . ILE B 1 80 ? -4.461 -13.086 -13.836 1 91.5 80 ILE B CA 1
ATOM 1482 C C . ILE B 1 80 ? -4.273 -11.953 -14.852 1 91.5 80 ILE B C 1
ATOM 1484 O O . ILE B 1 80 ? -3.221 -11.852 -15.484 1 91.5 80 ILE B O 1
ATOM 1488 N N . ASN B 1 81 ? -5.309 -11.156 -14.992 1 93.5 81 ASN B N 1
ATOM 1489 C CA . ASN B 1 81 ? -5.203 -10.023 -15.914 1 93.5 81 ASN B CA 1
ATOM 1490 C C . ASN B 1 81 ? -4.051 -9.102 -15.531 1 93.5 81 ASN B C 1
ATOM 1492 O O . ASN B 1 81 ? -3.279 -8.672 -16.391 1 93.5 81 ASN B O 1
ATOM 1496 N N . ILE B 1 82 ? -3.943 -8.781 -14.297 1 96.44 82 ILE B N 1
ATOM 1497 C CA . ILE B 1 82 ? -2.852 -7.941 -13.805 1 96.44 82 ILE B CA 1
ATOM 1498 C C . ILE B 1 82 ? -1.516 -8.633 -14.07 1 96.44 82 ILE B C 1
ATOM 1500 O O . ILE B 1 82 ? -0.555 -7.992 -14.508 1 96.44 82 ILE B O 1
ATOM 1504 N N . TYR B 1 83 ? -1.498 -9.859 -13.773 1 95.94 83 TYR B N 1
ATOM 1505 C CA . TYR B 1 83 ? -0.292 -10.664 -13.938 1 95.94 83 TYR B CA 1
ATOM 1506 C C . TYR B 1 83 ? 0.169 -10.656 -15.391 1 95.94 83 TYR B C 1
ATOM 1508 O O . TYR B 1 83 ? 1.356 -10.477 -15.672 1 95.94 83 TYR B O 1
ATOM 1516 N N . ILE B 1 84 ? -0.72 -10.844 -16.25 1 95.44 84 ILE B N 1
ATOM 1517 C CA . ILE B 1 84 ? -0.403 -10.852 -17.688 1 95.44 84 ILE B CA 1
ATOM 1518 C C . ILE B 1 84 ? 0.109 -9.477 -18.094 1 95.44 84 ILE B C 1
ATOM 1520 O O . ILE B 1 84 ? 1.1 -9.367 -18.828 1 95.44 84 ILE B O 1
ATOM 1524 N N . ASP B 1 85 ? -0.54 -8.492 -17.719 1 96.31 85 ASP B N 1
ATOM 1525 C CA . ASP B 1 85 ? -0.146 -7.129 -18.047 1 96.31 85 ASP B CA 1
ATOM 1526 C C . ASP B 1 85 ? 1.275 -6.84 -17.562 1 96.31 85 ASP B C 1
ATOM 1528 O O . ASP B 1 85 ? 2.045 -6.172 -18.266 1 96.31 85 ASP B O 1
ATOM 1532 N N . LYS B 1 86 ? 1.644 -7.355 -16.406 1 96.69 86 LYS B N 1
ATOM 1533 C CA . LYS B 1 86 ? 2.906 -6.988 -15.766 1 96.69 86 LYS B CA 1
ATOM 1534 C C . LYS B 1 86 ? 4.012 -7.973 -16.141 1 96.69 86 LYS B C 1
ATOM 1536 O O . LYS B 1 86 ? 5.184 -7.594 -16.234 1 96.69 86 LYS B O 1
ATOM 1541 N N . CYS B 1 87 ? 3.621 -9.203 -16.234 1 95.69 87 CYS B N 1
ATOM 1542 C CA . CYS B 1 87 ? 4.645 -10.234 -16.359 1 95.69 87 CYS B CA 1
ATOM 1543 C C . CYS B 1 87 ? 4.613 -10.867 -17.734 1 95.69 87 CYS B C 1
ATOM 1545 O O . CYS B 1 87 ? 5.582 -11.5 -18.156 1 95.69 87 CYS B O 1
ATOM 1547 N N . GLY B 1 88 ? 3.498 -10.781 -18.406 1 93 88 GLY B N 1
ATOM 1548 C CA . GLY B 1 88 ? 3.348 -11.406 -19.703 1 93 88 GLY B CA 1
ATOM 1549 C C . GLY B 1 88 ? 2.648 -12.75 -19.656 1 93 88 GLY B C 1
ATOM 1550 O O . GLY B 1 88 ? 2.643 -13.406 -18.609 1 93 88 GLY B O 1
ATOM 1551 N N . ASP B 1 89 ? 2.074 -13.188 -20.828 1 91.25 89 ASP B N 1
ATOM 1552 C CA . ASP B 1 89 ? 1.313 -14.438 -20.922 1 91.25 89 ASP B CA 1
ATOM 1553 C C . ASP B 1 89 ? 2.229 -15.648 -20.766 1 91.25 89 ASP B C 1
ATOM 1555 O O . ASP B 1 89 ? 1.835 -16.656 -20.188 1 91.25 89 ASP B O 1
ATOM 1559 N N . GLU B 1 90 ? 3.393 -15.562 -21.297 1 91.5 90 GLU B N 1
ATOM 1560 C CA . GLU B 1 90 ? 4.328 -16.688 -21.25 1 91.5 90 GLU B CA 1
ATOM 1561 C C . GLU B 1 90 ? 4.672 -17.047 -19.812 1 91.5 90 GLU B C 1
ATOM 1563 O O . GLU B 1 90 ? 4.723 -18.234 -19.453 1 91.5 90 GLU B O 1
ATOM 1568 N N . LYS B 1 91 ? 4.879 -16.094 -19.016 1 94.12 91 LYS B N 1
ATOM 1569 C CA . LYS B 1 91 ? 5.195 -16.344 -17.609 1 94.12 91 LYS B CA 1
ATOM 1570 C C . LYS B 1 91 ? 4.02 -17 -16.891 1 94.12 91 LYS B C 1
ATOM 1572 O O . LYS B 1 91 ? 4.215 -17.859 -16.031 1 94.12 91 LYS B O 1
ATOM 1577 N N . LEU B 1 92 ? 2.861 -16.531 -17.234 1 91.88 92 LEU B N 1
ATOM 1578 C CA . LEU B 1 92 ? 1.677 -17.156 -16.641 1 91.88 92 LEU B CA 1
ATOM 1579 C C . LEU B 1 92 ? 1.624 -18.641 -16.969 1 91.88 92 LEU B C 1
ATOM 1581 O O . LEU B 1 92 ? 1.386 -19.469 -16.094 1 91.88 92 LEU B O 1
ATOM 1585 N N . ILE B 1 93 ? 1.862 -18.984 -18.156 1 88.75 93 ILE B N 1
ATOM 1586 C CA . ILE B 1 93 ? 1.829 -20.375 -18.594 1 88.75 93 ILE B CA 1
ATOM 1587 C C . ILE B 1 93 ? 2.879 -21.172 -17.844 1 88.75 93 ILE B C 1
ATOM 1589 O O . ILE B 1 93 ? 2.594 -22.281 -17.359 1 88.75 93 ILE B O 1
ATOM 1593 N N . THR B 1 94 ? 4.047 -20.609 -17.797 1 91.5 94 THR B N 1
ATOM 1594 C CA . THR B 1 94 ? 5.121 -21.266 -17.062 1 91.5 94 THR B CA 1
ATOM 1595 C C . THR B 1 94 ? 4.723 -21.5 -15.602 1 91.5 94 THR B C 1
ATOM 1597 O O . THR B 1 94 ? 4.957 -22.562 -15.039 1 91.5 94 THR B O 1
ATOM 1600 N N . THR B 1 95 ? 4.102 -20.484 -14.984 1 91.19 95 THR B N 1
ATOM 1601 C CA . THR B 1 95 ? 3.672 -20.562 -13.594 1 91.19 95 THR B CA 1
ATOM 1602 C C . THR B 1 95 ? 2.625 -21.656 -13.414 1 91.19 95 THR B C 1
ATOM 1604 O O . THR B 1 95 ? 2.707 -22.453 -12.477 1 91.19 95 THR B O 1
ATOM 1607 N N . ILE B 1 96 ? 1.729 -21.734 -14.305 1 88.31 96 ILE B N 1
ATOM 1608 C CA . ILE B 1 96 ? 0.682 -22.734 -14.266 1 88.31 96 ILE B CA 1
ATOM 1609 C C . ILE B 1 96 ? 1.304 -24.125 -14.391 1 88.31 96 ILE B C 1
ATOM 1611 O O . ILE B 1 96 ? 0.954 -25.047 -13.641 1 88.31 96 ILE B O 1
ATOM 1615 N N . ASN B 1 97 ? 2.221 -24.25 -15.312 1 87.19 97 ASN B N 1
ATOM 1616 C CA . ASN B 1 97 ? 2.896 -25.531 -15.531 1 87.19 97 ASN B CA 1
ATOM 1617 C C . ASN B 1 97 ? 3.676 -25.969 -14.289 1 87.19 97 ASN B C 1
ATOM 1619 O O . ASN B 1 97 ? 3.713 -27.156 -13.969 1 87.19 97 ASN B O 1
ATOM 1623 N N . ASP B 1 98 ? 4.242 -25.016 -13.625 1 86.06 98 ASP B N 1
ATOM 1624 C CA . ASP B 1 98 ? 5.027 -25.312 -12.43 1 86.06 98 ASP B CA 1
ATOM 1625 C C . ASP B 1 98 ? 4.141 -25.844 -11.305 1 86.06 98 ASP B C 1
ATOM 1627 O O . ASP B 1 98 ? 4.59 -26.625 -10.469 1 86.06 98 ASP B O 1
ATOM 1631 N N . ILE B 1 99 ? 2.895 -25.453 -11.344 1 85.5 99 ILE B N 1
ATOM 1632 C CA . ILE B 1 99 ? 1.979 -25.859 -10.281 1 85.5 99 ILE B CA 1
ATOM 1633 C C . ILE B 1 99 ? 1.398 -27.234 -10.594 1 85.5 99 ILE B C 1
ATOM 1635 O O . ILE B 1 99 ? 1.184 -28.047 -9.688 1 85.5 99 ILE B O 1
ATOM 1639 N N . ILE B 1 100 ? 1.094 -27.438 -11.82 1 79.19 100 ILE B N 1
ATOM 1640 C CA . ILE B 1 100 ? 0.513 -28.703 -12.234 1 79.19 100 ILE B CA 1
ATOM 1641 C C . ILE B 1 100 ? 1.542 -29.828 -12.07 1 79.19 100 ILE B C 1
ATOM 1643 O O . ILE B 1 100 ? 1.2 -30.938 -11.656 1 79.19 100 ILE B O 1
ATOM 1647 N N . LEU B 1 101 ? 2.779 -29.484 -12.344 1 69.44 101 LEU B N 1
ATOM 1648 C CA . LEU B 1 101 ? 3.816 -30.516 -12.289 1 69.44 101 LEU B CA 1
ATOM 1649 C C . LEU B 1 101 ? 4.223 -30.812 -10.852 1 69.44 101 LEU B C 1
ATOM 1651 O O . LEU B 1 101 ? 4.504 -31.953 -10.5 1 69.44 101 LEU B O 1
#

Radius of gyration: 22.98 Å; Cα contacts (8 Å, |Δi|>4): 163; chains: 2; bounding box: 41×67×43 Å

pLDDT: mean 89.89, std 10.42, range [50.81, 98.62]

Solvent-accessible surface area (backbone atoms only — not comparable to full-atom values): 11155 Å² total; per-residue (Å²): 130,62,61,64,39,57,66,63,64,60,61,80,92,54,51,73,69,54,50,52,51,48,51,52,49,48,52,51,49,47,52,49,50,49,54,52,52,38,51,51,52,52,50,49,50,54,48,22,58,74,75,32,52,69,59,32,51,52,50,48,39,45,45,47,38,66,22,43,83,14,51,72,79,50,55,65,60,59,49,48,53,52,42,32,75,74,65,31,63,67,53,49,51,52,52,51,51,62,68,75,102,129,63,61,63,39,58,64,63,64,60,60,80,90,52,50,74,70,53,50,51,50,48,50,52,50,50,52,51,48,46,52,49,50,48,54,52,52,37,50,52,51,53,50,50,49,54,49,22,58,74,75,33,52,68,58,33,52,52,49,49,39,45,44,47,39,68,23,43,83,14,53,72,80,50,55,64,58,62,49,49,54,52,42,32,75,75,65,30,64,66,52,51,52,52,52,51,51,62,66,74,102